Protein AF-R9INM2-F1 (afdb_monomer_lite)

Radius of gyration: 25.58 Å; chains: 1; bounding box: 56×41×81 Å

Structure (mmCIF, N/CA/C/O backbone):
data_AF-R9INM2-F1
#
_entry.id   AF-R9INM2-F1
#
loop_
_atom_site.group_PDB
_atom_site.id
_atom_site.type_symbol
_atom_site.label_atom_id
_atom_site.label_alt_id
_atom_site.label_comp_id
_atom_site.label_asym_id
_atom_site.label_entity_id
_atom_site.label_seq_id
_atom_site.pdbx_PDB_ins_code
_atom_site.Cartn_x
_atom_site.Cartn_y
_atom_site.Cartn_z
_atom_site.occupancy
_atom_site.B_iso_or_equiv
_atom_site.auth_seq_id
_atom_site.auth_comp_id
_atom_site.auth_asym_id
_atom_site.auth_atom_id
_atom_site.pdbx_PDB_model_num
ATOM 1 N N . MET A 1 1 ? -19.867 11.083 -0.699 1.00 39.41 1 MET A N 1
ATOM 2 C CA . MET A 1 1 ? -19.813 9.665 -0.287 1.00 39.41 1 MET A CA 1
ATOM 3 C C . MET A 1 1 ? -18.445 9.446 0.322 1.00 39.41 1 MET A C 1
ATOM 5 O O . MET A 1 1 ? -17.476 9.714 -0.379 1.00 39.41 1 MET A O 1
ATOM 9 N N . LYS A 1 2 ? -18.365 9.069 1.604 1.00 59.06 2 LYS A N 1
ATOM 10 C CA . LYS A 1 2 ? -17.098 8.621 2.199 1.00 59.06 2 LYS A CA 1
ATOM 11 C C . LYS A 1 2 ? -16.664 7.363 1.450 1.00 59.06 2 LYS A C 1
ATOM 13 O O . LYS A 1 2 ? -17.511 6.504 1.204 1.00 59.06 2 LYS A O 1
ATOM 18 N N . LYS A 1 3 ? -15.408 7.298 1.012 1.00 66.06 3 LYS A N 1
ATOM 19 C CA . LYS A 1 3 ? -14.885 6.072 0.402 1.00 66.06 3 LYS A CA 1
ATOM 20 C C . LYS A 1 3 ? -14.673 5.045 1.505 1.00 66.06 3 LYS A C 1
ATOM 22 O O . LYS A 1 3 ? -14.153 5.394 2.561 1.00 66.06 3 LYS A O 1
ATOM 27 N N . SER A 1 4 ? -15.068 3.801 1.268 1.00 82.00 4 SER A N 1
ATOM 28 C CA . SER A 1 4 ? -14.818 2.732 2.244 1.00 82.00 4 SER A CA 1
ATOM 29 C C . SER A 1 4 ? -13.327 2.392 2.300 1.00 82.00 4 SER A C 1
ATOM 31 O O . SER A 1 4 ? -12.604 2.571 1.314 1.00 82.00 4 SER A O 1
ATOM 33 N N . ASN A 1 5 ? -12.863 1.831 3.418 1.00 86.62 5 ASN A N 1
ATOM 34 C CA . ASN A 1 5 ? -11.493 1.325 3.531 1.00 86.62 5 ASN A CA 1
ATOM 35 C C . ASN A 1 5 ? -11.118 0.381 2.375 1.00 86.62 5 ASN A C 1
ATOM 37 O O . ASN A 1 5 ? -10.079 0.552 1.736 1.00 86.62 5 ASN A O 1
ATOM 41 N N . ILE A 1 6 ? -12.018 -0.537 2.019 1.00 89.94 6 ILE A N 1
ATOM 42 C CA . ILE A 1 6 ? -11.845 -1.471 0.898 1.00 89.94 6 ILE A CA 1
ATOM 43 C C . ILE A 1 6 ? -11.557 -0.744 -0.426 1.00 89.94 6 ILE A C 1
ATOM 45 O O . ILE A 1 6 ? -10.749 -1.211 -1.231 1.00 89.94 6 ILE A O 1
ATOM 49 N N . GLU A 1 7 ? -12.171 0.415 -0.676 1.00 91.81 7 GLU A N 1
ATOM 50 C CA . GLU A 1 7 ? -11.931 1.184 -1.902 1.00 91.81 7 GLU A CA 1
ATOM 51 C C . GLU A 1 7 ? -10.521 1.777 -1.967 1.00 91.81 7 GLU A C 1
ATOM 53 O O . GLU A 1 7 ? -9.932 1.798 -3.053 1.00 91.81 7 GLU A O 1
ATOM 58 N N . TYR A 1 8 ? -9.951 2.205 -0.837 1.00 93.81 8 TYR A N 1
ATOM 59 C CA . TYR A 1 8 ? -8.563 2.674 -0.775 1.00 93.81 8 TYR A CA 1
ATOM 60 C C . TYR A 1 8 ? -7.571 1.543 -1.053 1.00 93.81 8 TYR A C 1
ATOM 62 O O . TYR A 1 8 ? -6.677 1.704 -1.887 1.00 93.81 8 TYR A O 1
ATOM 70 N N . TYR A 1 9 ? -7.783 0.368 -0.455 1.00 94.56 9 TYR A N 1
ATOM 71 C CA . TYR A 1 9 ? -6.975 -0.821 -0.739 1.00 94.56 9 TYR A CA 1
ATOM 72 C C . TYR A 1 9 ? -7.079 -1.245 -2.208 1.00 94.56 9 TYR A C 1
ATOM 74 O O . TYR A 1 9 ? -6.061 -1.423 -2.878 1.00 94.56 9 TYR A O 1
ATOM 82 N N . ARG A 1 10 ? -8.295 -1.319 -2.767 1.00 94.56 10 ARG A N 1
ATOM 83 C CA . ARG A 1 10 ? -8.496 -1.618 -4.197 1.00 94.56 10 ARG A CA 1
ATOM 84 C C . ARG A 1 10 ? -7.819 -0.586 -5.097 1.00 94.56 10 ARG A C 1
ATOM 86 O O . ARG A 1 10 ? -7.267 -0.956 -6.133 1.00 94.56 10 ARG A O 1
ATOM 93 N N . LYS A 1 11 ? -7.851 0.701 -4.734 1.00 95.38 11 LYS A N 1
ATOM 94 C CA . LYS A 1 11 ? -7.162 1.761 -5.482 1.00 95.38 11 LYS A CA 1
ATOM 95 C C . LYS A 1 11 ? -5.646 1.552 -5.464 1.00 95.38 11 LYS A C 1
ATOM 97 O O . LYS A 1 11 ? -5.039 1.587 -6.533 1.00 95.38 11 LYS A O 1
ATOM 102 N N . ALA A 1 12 ? -5.057 1.289 -4.299 1.00 95.56 12 ALA A N 1
ATOM 103 C CA . ALA A 1 12 ? -3.626 1.021 -4.166 1.00 95.56 12 ALA A CA 1
ATOM 104 C C . ALA A 1 12 ? -3.194 -0.209 -4.984 1.00 95.56 12 ALA A C 1
ATOM 106 O O . ALA A 1 12 ? -2.250 -0.114 -5.766 1.00 95.56 12 ALA A O 1
ATOM 107 N N . VAL A 1 13 ? -3.938 -1.320 -4.903 1.00 95.06 13 VAL A N 1
ATOM 108 C CA . VAL A 1 13 ? -3.673 -2.531 -5.703 1.00 95.06 13 VAL A CA 1
ATOM 109 C C . VAL A 1 13 ? -3.727 -2.243 -7.207 1.00 95.06 13 VAL A C 1
ATOM 111 O O . VAL A 1 13 ? -2.844 -2.671 -7.945 1.00 95.06 13 VAL A O 1
ATOM 114 N N . ARG A 1 14 ? -4.732 -1.496 -7.688 1.00 94.94 14 ARG A N 1
ATOM 115 C CA . ARG A 1 14 ? -4.844 -1.151 -9.119 1.00 94.94 14 ARG A CA 1
ATOM 116 C C . ARG A 1 14 ? -3.676 -0.294 -9.604 1.00 94.94 14 ARG A C 1
ATOM 118 O O . ARG A 1 14 ? -3.181 -0.506 -10.708 1.00 94.94 14 ARG A O 1
ATOM 125 N N . LEU A 1 15 ? -3.246 0.678 -8.799 1.00 95.06 15 LEU A N 1
ATOM 126 C CA . LEU A 1 15 ? -2.088 1.512 -9.129 1.00 95.06 15 LEU A CA 1
ATOM 127 C C . LEU A 1 15 ? -0.803 0.682 -9.165 1.00 95.06 15 LEU A C 1
ATOM 129 O O . LEU A 1 15 ? -0.007 0.844 -10.085 1.00 95.06 15 LEU A O 1
ATOM 133 N N . ALA A 1 16 ? -0.643 -0.243 -8.221 1.00 94.19 16 ALA A N 1
ATOM 134 C CA . ALA A 1 16 ? 0.481 -1.167 -8.164 1.00 94.19 16 ALA A CA 1
ATOM 135 C C . ALA A 1 16 ? 0.537 -2.122 -9.364 1.00 94.19 16 ALA A C 1
ATOM 137 O O . ALA A 1 16 ? 1.598 -2.319 -9.951 1.00 94.19 16 ALA A O 1
ATOM 138 N N . GLU A 1 17 ? -0.606 -2.672 -9.780 1.00 92.69 17 GLU A N 1
ATOM 139 C CA . GLU A 1 17 ? -0.716 -3.505 -10.984 1.00 92.69 17 GLU A CA 1
ATOM 140 C C . GLU A 1 17 ? -0.287 -2.724 -12.237 1.00 92.69 17 GLU A C 1
ATOM 142 O O . GLU A 1 17 ? 0.541 -3.200 -13.017 1.00 92.69 17 GLU A O 1
ATOM 147 N N . GLY A 1 18 ? -0.784 -1.491 -12.392 1.00 92.50 18 GLY A N 1
ATOM 148 C CA . GLY A 1 18 ? -0.386 -0.608 -13.489 1.00 92.50 18 GLY A CA 1
ATOM 149 C C . GLY A 1 18 ? 1.106 -0.261 -13.464 1.00 92.50 18 GLY A C 1
ATOM 150 O O . GLY A 1 18 ? 1.771 -0.330 -14.499 1.00 92.50 18 GLY A O 1
ATOM 151 N N . ALA A 1 19 ? 1.646 0.061 -12.286 1.00 93.81 19 ALA A N 1
ATOM 152 C CA . ALA A 1 19 ? 3.059 0.381 -12.111 1.00 93.81 19 ALA A CA 1
ATOM 153 C C . ALA A 1 19 ? 3.959 -0.824 -12.406 1.00 93.81 19 ALA A C 1
ATOM 155 O O . ALA A 1 19 ? 4.941 -0.685 -13.123 1.00 93.81 19 ALA A O 1
ATOM 156 N N . SER A 1 20 ? 3.605 -2.019 -11.928 1.00 91.69 20 SER A N 1
ATOM 157 C CA . SER A 1 20 ? 4.363 -3.250 -12.181 1.00 91.69 20 SER A CA 1
ATOM 158 C C . SER A 1 20 ? 4.493 -3.547 -13.680 1.00 91.69 20 SER A C 1
ATOM 160 O O . SER A 1 20 ? 5.588 -3.852 -14.163 1.00 91.69 20 SER A O 1
ATOM 162 N N . GLY A 1 21 ? 3.403 -3.385 -14.440 1.00 91.00 21 GLY A N 1
ATOM 163 C CA . GLY A 1 21 ? 3.426 -3.525 -15.897 1.00 91.00 21 GLY A CA 1
ATOM 164 C C . GLY A 1 21 ? 4.302 -2.471 -16.582 1.00 91.00 21 GLY A C 1
ATOM 165 O O . GLY A 1 21 ? 5.112 -2.811 -17.445 1.00 91.00 21 GLY A O 1
ATOM 166 N N . ALA A 1 22 ? 4.186 -1.206 -16.169 1.00 93.12 22 ALA A N 1
ATOM 167 C CA . ALA A 1 22 ? 4.987 -0.109 -16.713 1.00 93.12 22 ALA A CA 1
ATOM 168 C C . ALA A 1 22 ? 6.489 -0.274 -16.422 1.00 93.12 22 ALA A C 1
ATOM 170 O O . ALA A 1 22 ? 7.302 -0.110 -17.326 1.00 93.12 22 ALA A O 1
ATOM 171 N N . ILE A 1 23 ? 6.853 -0.666 -15.197 1.00 93.44 23 ILE A N 1
ATOM 172 C CA . ILE A 1 23 ? 8.238 -0.930 -14.779 1.00 93.44 23 ILE A CA 1
ATOM 173 C C . ILE A 1 23 ? 8.822 -2.100 -15.572 1.00 93.44 23 ILE A C 1
ATOM 175 O O . ILE A 1 23 ? 9.938 -2.007 -16.079 1.00 93.44 23 ILE A O 1
ATOM 179 N N . SER A 1 24 ? 8.065 -3.192 -15.716 1.00 92.06 24 SER A N 1
ATOM 180 C CA . SER A 1 24 ? 8.509 -4.361 -16.485 1.00 92.06 24 SER A CA 1
ATOM 181 C C . SER A 1 24 ? 8.776 -3.994 -17.944 1.00 92.06 24 SER A C 1
ATOM 183 O O . SER A 1 24 ? 9.803 -4.378 -18.499 1.00 92.06 24 SER A O 1
ATOM 185 N N . LYS A 1 25 ? 7.890 -3.192 -18.548 1.00 94.56 25 LYS A N 1
ATOM 186 C CA . LYS A 1 25 ? 8.084 -2.677 -19.903 1.00 94.56 25 LYS A CA 1
ATOM 187 C C . LYS A 1 25 ? 9.300 -1.750 -19.994 1.00 94.56 25 LYS A C 1
ATOM 189 O O . LYS A 1 25 ? 10.119 -1.944 -20.878 1.00 94.56 25 LYS A O 1
ATOM 194 N N . ALA A 1 26 ? 9.451 -0.797 -19.074 1.00 95.12 26 ALA A N 1
ATOM 195 C CA . ALA A 1 26 ? 10.580 0.135 -19.071 1.00 95.12 26 ALA A CA 1
ATOM 196 C C . ALA A 1 26 ? 11.933 -0.593 -18.977 1.00 95.12 26 ALA A C 1
ATOM 198 O O . ALA A 1 26 ? 12.891 -0.207 -19.639 1.00 95.12 26 ALA A O 1
ATOM 199 N N . ARG A 1 27 ? 12.005 -1.678 -18.193 1.00 94.81 27 ARG A N 1
ATOM 200 C CA . ARG A 1 27 ? 13.195 -2.540 -18.119 1.00 94.81 27 ARG A CA 1
ATOM 201 C C . ARG A 1 27 ? 13.468 -3.271 -19.432 1.00 94.81 27 ARG A C 1
ATOM 203 O O . ARG A 1 27 ? 14.604 -3.257 -19.889 1.00 94.81 27 ARG A O 1
ATOM 210 N N . ALA A 1 28 ? 12.442 -3.851 -20.053 1.00 95.88 28 ALA A N 1
ATOM 211 C CA . ALA A 1 28 ? 12.586 -4.538 -21.335 1.00 95.88 28 ALA A CA 1
ATOM 212 C C . ALA A 1 28 ? 12.984 -3.578 -22.473 1.00 95.88 28 ALA A C 1
ATOM 214 O O . ALA A 1 28 ? 13.867 -3.893 -23.266 1.00 95.88 28 ALA A O 1
ATOM 215 N N . ASP A 1 29 ? 12.375 -2.389 -22.524 1.00 96.69 29 ASP A N 1
ATOM 216 C CA . ASP A 1 29 ? 12.698 -1.347 -23.504 1.00 96.69 29 ASP A CA 1
ATOM 217 C C . ASP A 1 29 ? 14.149 -0.855 -23.320 1.00 96.69 29 ASP A C 1
ATOM 219 O O . ASP A 1 29 ? 14.866 -0.661 -24.303 1.00 96.69 29 ASP A O 1
ATOM 223 N N . TYR A 1 30 ? 14.611 -0.723 -22.069 1.00 97.50 30 TYR A N 1
ATOM 224 C CA . TYR A 1 30 ? 16.005 -0.413 -21.742 1.00 97.50 30 TYR A CA 1
ATOM 225 C C . TYR A 1 30 ? 16.973 -1.504 -22.212 1.00 97.50 30 TYR A C 1
ATOM 227 O O . TYR A 1 30 ? 17.946 -1.199 -22.899 1.00 97.50 30 TYR A O 1
ATOM 235 N N . GLU A 1 31 ? 16.711 -2.770 -21.875 1.00 97.31 31 GLU A N 1
ATOM 236 C CA . GLU A 1 31 ? 17.552 -3.906 -22.280 1.00 97.31 31 GLU A CA 1
ATOM 237 C C . GLU A 1 31 ? 17.661 -3.995 -23.805 1.00 97.31 31 GLU A C 1
ATOM 239 O O . GLU A 1 31 ? 18.766 -4.031 -24.349 1.00 97.31 31 GLU A O 1
ATOM 244 N N . HIS A 1 32 ? 16.526 -3.916 -24.502 1.00 97.56 32 HIS A N 1
ATOM 245 C CA . HIS A 1 32 ? 16.494 -3.910 -25.959 1.00 97.56 32 HIS A CA 1
ATOM 246 C C . HIS A 1 32 ? 17.248 -2.708 -26.550 1.00 97.56 32 HIS A C 1
ATOM 248 O O . HIS A 1 32 ? 18.036 -2.858 -27.486 1.00 97.56 32 HIS A O 1
ATOM 254 N N . GLY A 1 33 ? 17.055 -1.510 -25.991 1.00 96.75 33 GLY A N 1
ATOM 255 C CA . GLY A 1 33 ? 17.768 -0.306 -26.413 1.00 96.75 33 GLY A CA 1
ATOM 256 C C . GLY A 1 33 ? 19.286 -0.431 -26.257 1.00 96.75 33 GLY A C 1
ATOM 257 O O . GLY A 1 33 ? 20.030 -0.022 -27.151 1.00 96.75 33 GLY A O 1
ATOM 258 N N . CYS A 1 34 ? 19.747 -1.037 -25.161 1.00 97.12 34 CYS A N 1
ATOM 259 C CA . CYS A 1 34 ? 21.159 -1.315 -24.912 1.00 97.12 34 CYS A CA 1
ATOM 260 C C . CYS A 1 34 ? 21.737 -2.302 -25.936 1.00 97.12 34 CYS A C 1
ATOM 262 O O . CYS A 1 34 ? 22.830 -2.070 -26.452 1.00 97.12 34 CYS A O 1
ATOM 264 N N . GLU A 1 35 ? 21.006 -3.367 -26.276 1.00 97.56 35 GLU A N 1
ATOM 265 C CA . GLU A 1 35 ? 21.414 -4.324 -27.314 1.00 97.56 35 GLU A CA 1
ATOM 266 C C . GLU A 1 35 ? 21.543 -3.659 -28.689 1.00 97.56 35 GLU A C 1
ATOM 268 O O . GLU A 1 35 ? 22.543 -3.853 -29.383 1.00 97.56 35 GLU A O 1
ATOM 273 N N . VAL A 1 36 ? 20.574 -2.819 -29.066 1.00 96.88 36 VAL A N 1
ATOM 274 C CA . VAL A 1 36 ? 20.606 -2.067 -30.330 1.00 96.88 36 VAL A CA 1
ATOM 275 C C . VAL A 1 36 ? 21.781 -1.085 -30.360 1.00 96.88 36 VAL A C 1
ATOM 277 O O . VAL A 1 36 ? 22.503 -1.020 -31.357 1.00 96.88 36 VAL A O 1
ATOM 280 N N . ALA A 1 37 ? 22.011 -0.346 -29.271 1.00 96.06 37 ALA A N 1
ATOM 281 C CA . ALA A 1 37 ? 23.132 0.588 -29.165 1.00 96.06 37 ALA A CA 1
ATOM 282 C C . ALA A 1 37 ? 24.483 -0.137 -29.254 1.00 96.06 37 ALA A C 1
ATOM 284 O O . ALA A 1 37 ? 25.393 0.335 -29.938 1.00 96.06 37 ALA A O 1
ATOM 285 N N . LYS A 1 38 ? 24.594 -1.308 -28.616 1.00 96.88 38 LYS A N 1
ATOM 286 C CA . LYS A 1 38 ? 25.782 -2.161 -28.686 1.00 96.88 38 LYS A CA 1
ATOM 287 C C . LYS A 1 38 ? 26.026 -2.656 -30.111 1.00 96.88 38 LYS A C 1
ATOM 289 O O . LYS A 1 38 ? 27.146 -2.543 -30.594 1.00 96.88 38 LYS A O 1
ATOM 294 N N . GLY A 1 39 ? 24.988 -3.120 -30.809 1.00 96.12 39 GLY A N 1
ATOM 295 C CA . GLY A 1 39 ? 25.099 -3.538 -32.210 1.00 96.12 39 GLY A CA 1
ATOM 296 C C . GLY A 1 39 ? 25.525 -2.400 -33.146 1.00 96.12 39 GLY A C 1
ATOM 297 O O . GLY A 1 39 ? 26.342 -2.608 -34.038 1.00 96.12 39 GLY A O 1
ATOM 298 N N . ALA A 1 40 ? 25.031 -1.177 -32.923 1.00 95.44 40 ALA A N 1
ATOM 299 C CA . ALA A 1 40 ? 25.455 -0.002 -33.688 1.00 95.44 40 ALA A CA 1
ATOM 300 C C . ALA A 1 40 ? 26.921 0.382 -33.421 1.00 95.44 40 ALA A C 1
ATOM 302 O O . ALA A 1 40 ? 27.626 0.779 -34.349 1.00 95.44 40 ALA A O 1
ATOM 303 N N . TYR A 1 41 ? 27.380 0.247 -32.174 1.00 95.19 41 TYR A N 1
ATOM 304 C CA . TYR A 1 41 ? 28.782 0.445 -31.803 1.00 95.19 41 TYR A CA 1
ATOM 305 C C . TYR A 1 41 ? 29.694 -0.604 -32.452 1.00 95.19 41 TYR A C 1
ATOM 307 O O . TYR A 1 41 ? 30.684 -0.250 -33.081 1.00 95.19 41 TYR A O 1
ATOM 315 N N . GLU A 1 42 ? 29.326 -1.886 -32.376 1.00 95.56 42 GLU A N 1
ATOM 316 C CA . GLU A 1 42 ? 30.085 -2.992 -32.983 1.00 95.56 42 GLU A CA 1
ATOM 317 C C . GLU A 1 42 ? 30.120 -2.932 -34.521 1.00 95.56 42 GLU A C 1
ATOM 319 O O . GLU A 1 42 ? 31.040 -3.465 -35.135 1.00 95.56 42 GLU A O 1
ATOM 324 N N . ALA A 1 43 ? 29.142 -2.273 -35.147 1.00 96.12 43 ALA A N 1
ATOM 325 C CA . ALA A 1 43 ? 29.094 -2.030 -36.588 1.00 96.12 43 ALA A CA 1
ATOM 326 C C . ALA A 1 43 ? 29.806 -0.731 -37.026 1.00 96.12 43 ALA A C 1
ATOM 328 O O . ALA A 1 43 ? 29.630 -0.311 -38.171 1.00 96.12 43 ALA A O 1
ATOM 329 N N . ASP A 1 44 ? 30.548 -0.067 -36.130 1.00 92.88 44 ASP A N 1
ATOM 330 C CA . ASP A 1 44 ? 31.210 1.231 -36.348 1.00 92.88 44 ASP A CA 1
ATOM 331 C C . ASP A 1 44 ? 30.256 2.372 -36.782 1.00 92.88 44 ASP A C 1
ATOM 333 O O . ASP A 1 44 ? 30.684 3.413 -37.285 1.00 92.88 44 ASP A O 1
ATOM 337 N N . LEU A 1 45 ? 28.943 2.212 -36.569 1.00 92.56 45 LEU A N 1
ATOM 338 C CA . LEU A 1 45 ? 27.926 3.234 -36.861 1.00 92.56 45 LEU A CA 1
ATOM 339 C C . LEU A 1 45 ? 27.799 4.261 -35.730 1.00 92.56 45 LEU A C 1
ATOM 341 O O . LEU A 1 45 ? 27.262 5.352 -35.929 1.00 92.56 45 LEU A O 1
ATOM 345 N N . LEU A 1 46 ? 28.281 3.906 -34.540 1.00 90.06 46 LEU A N 1
ATOM 346 C CA . LEU A 1 46 ? 28.235 4.721 -33.338 1.00 90.06 46 LEU A CA 1
ATOM 347 C C . LEU A 1 46 ? 29.627 4.726 -32.701 1.00 90.06 46 LEU A C 1
ATOM 349 O O . LEU A 1 46 ? 30.136 3.680 -32.325 1.00 90.06 46 LEU A O 1
ATOM 353 N N . GLY A 1 47 ? 30.261 5.893 -32.573 1.00 94.56 47 GLY A N 1
ATOM 354 C CA . GLY A 1 47 ? 31.547 5.995 -31.869 1.00 94.56 47 GLY A CA 1
ATOM 355 C C . GLY A 1 47 ? 31.399 5.766 -30.359 1.00 94.56 47 GLY A C 1
ATOM 356 O O . GLY A 1 47 ? 30.311 5.939 -29.813 1.00 94.56 47 GLY A O 1
ATOM 357 N N . GLU A 1 48 ? 32.498 5.458 -29.662 1.00 95.06 48 GLU A N 1
ATOM 358 C CA . GLU A 1 48 ? 32.508 5.143 -28.217 1.00 95.06 48 GLU A CA 1
ATOM 359 C C . GLU A 1 48 ? 31.764 6.183 -27.367 1.00 95.06 48 GLU A C 1
ATOM 361 O O . GLU A 1 48 ? 30.920 5.834 -26.543 1.00 95.06 48 GLU A O 1
ATOM 366 N N 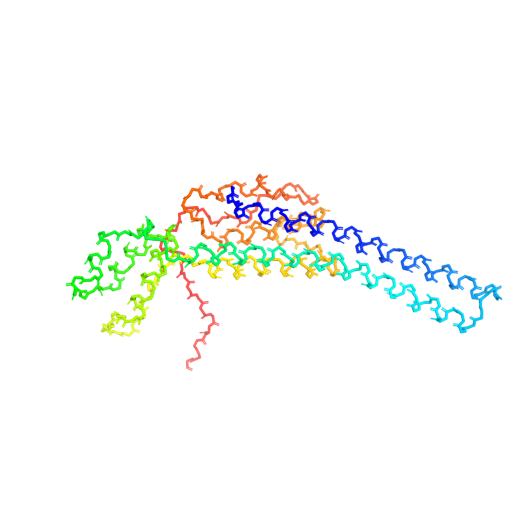. LYS A 1 49 ? 32.013 7.476 -27.612 1.00 95.75 49 LYS A N 1
ATOM 367 C CA . LYS A 1 49 ? 31.305 8.555 -26.913 1.00 95.75 49 LYS A CA 1
ATOM 368 C C . LYS A 1 49 ? 29.794 8.513 -27.171 1.00 95.75 49 LYS A C 1
ATOM 370 O O . LYS A 1 49 ? 29.021 8.616 -26.229 1.00 95.75 49 LYS A O 1
ATOM 375 N N . GLY A 1 50 ? 29.382 8.326 -28.426 1.00 94.50 50 GLY A N 1
ATOM 376 C CA . GLY A 1 50 ? 27.966 8.242 -28.793 1.00 94.50 50 GLY A CA 1
ATOM 377 C C . GLY A 1 50 ? 27.273 7.026 -28.179 1.00 94.50 50 GLY A C 1
ATOM 378 O O . GLY A 1 50 ? 26.123 7.121 -27.764 1.00 94.50 50 GLY A O 1
ATOM 379 N N . TYR A 1 51 ? 27.985 5.905 -28.054 1.00 96.19 51 TYR A N 1
ATOM 380 C CA . TYR A 1 51 ? 27.492 4.712 -27.370 1.00 96.19 51 TYR A CA 1
ATOM 381 C C . TYR A 1 51 ? 27.261 4.970 -25.878 1.00 96.19 51 TYR A C 1
ATOM 383 O O . TYR A 1 51 ? 26.173 4.707 -25.371 1.00 96.19 51 TYR A O 1
ATOM 391 N N . GLN A 1 52 ? 28.242 5.559 -25.190 1.00 97.19 52 GLN A N 1
ATOM 392 C CA . GLN A 1 52 ? 28.120 5.898 -23.769 1.00 97.19 52 GLN A CA 1
ATOM 393 C C . GLN A 1 52 ? 27.020 6.932 -23.500 1.00 97.19 52 GLN A C 1
ATOM 395 O O . GLN A 1 52 ? 26.270 6.792 -22.534 1.00 97.19 52 GLN A O 1
ATOM 400 N N . ASP A 1 53 ? 26.901 7.952 -24.352 1.00 97.38 53 ASP A N 1
ATOM 401 C CA . ASP A 1 53 ? 25.841 8.956 -24.242 1.00 97.38 53 ASP A CA 1
ATOM 402 C C . ASP A 1 53 ? 24.461 8.298 -24.434 1.00 97.38 53 ASP A C 1
ATOM 404 O O . ASP A 1 53 ? 23.559 8.523 -23.626 1.00 97.38 53 ASP A O 1
ATOM 408 N N . ARG A 1 54 ? 24.321 7.380 -25.404 1.00 96.88 54 ARG A N 1
ATOM 409 C CA . ARG A 1 54 ? 23.061 6.657 -25.627 1.00 96.88 54 ARG A CA 1
ATOM 410 C C . ARG A 1 54 ? 22.669 5.752 -24.457 1.00 96.88 54 ARG A C 1
ATOM 412 O O . ARG A 1 54 ? 21.490 5.691 -24.117 1.00 96.88 54 ARG A O 1
ATOM 419 N N . LEU A 1 55 ? 23.623 5.063 -23.827 1.00 97.75 55 LEU A N 1
ATOM 420 C CA . LEU A 1 55 ? 23.339 4.241 -22.643 1.00 97.75 55 LEU A CA 1
ATOM 421 C C . LEU A 1 55 ? 22.809 5.082 -21.475 1.00 97.75 55 LEU A C 1
ATOM 423 O O . LEU A 1 55 ? 21.865 4.667 -20.805 1.00 97.75 55 LEU A O 1
ATOM 427 N N . LYS A 1 56 ? 23.380 6.273 -21.255 1.00 97.75 56 LYS A N 1
ATOM 428 C CA . LYS A 1 56 ? 22.916 7.200 -20.212 1.00 97.75 56 LYS A CA 1
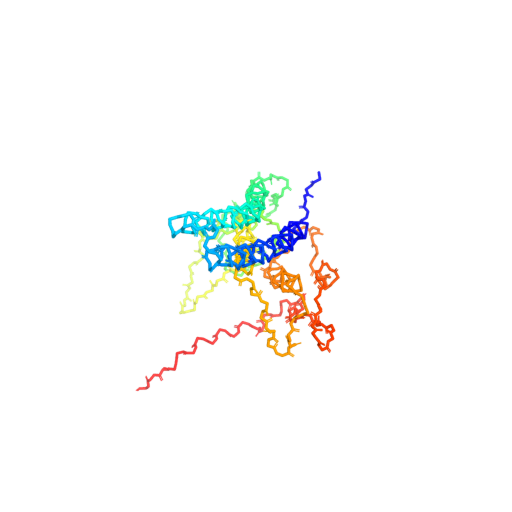ATOM 429 C C . LYS A 1 56 ? 21.517 7.735 -20.490 1.00 97.75 56 LYS A C 1
ATOM 431 O O . LYS A 1 56 ? 20.725 7.848 -19.562 1.00 97.75 56 LYS A O 1
ATOM 436 N N . GLU A 1 57 ? 21.211 8.060 -21.746 1.00 97.56 57 GLU A N 1
ATOM 437 C CA . GLU A 1 57 ? 19.859 8.472 -22.146 1.00 97.56 57 GLU A CA 1
ATOM 438 C C . GLU A 1 57 ? 18.836 7.371 -21.857 1.00 97.5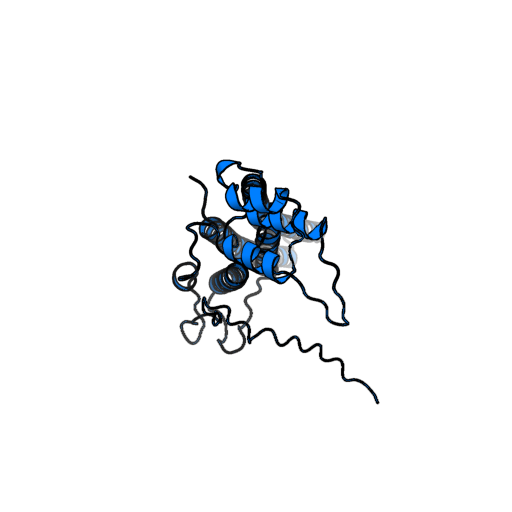6 57 GLU A C 1
ATOM 440 O O . GLU A 1 57 ? 17.828 7.631 -21.208 1.00 97.56 57 GLU A O 1
ATOM 445 N N . LEU A 1 58 ? 19.123 6.134 -22.276 1.00 97.69 58 LEU A N 1
ATOM 446 C CA . LEU A 1 58 ? 18.249 4.982 -22.041 1.00 97.69 58 LEU A CA 1
ATOM 447 C C . LEU A 1 58 ? 18.038 4.713 -20.545 1.00 97.69 58 LEU A C 1
ATOM 449 O O . LEU A 1 58 ? 16.925 4.408 -20.118 1.00 97.69 58 LEU A O 1
ATOM 453 N N . GLU A 1 59 ? 19.096 4.826 -19.741 1.00 97.38 59 GLU A N 1
ATOM 454 C CA . GLU A 1 59 ? 19.011 4.691 -18.287 1.00 97.38 59 GLU A CA 1
ATOM 455 C C . GLU A 1 59 ? 18.133 5.785 -17.664 1.00 97.38 59 GLU A C 1
ATOM 457 O O . GLU A 1 59 ? 17.227 5.474 -16.892 1.00 97.38 59 GLU A O 1
ATOM 462 N N . ALA A 1 60 ? 18.329 7.046 -18.054 1.00 97.62 60 ALA A N 1
ATOM 463 C CA . ALA A 1 60 ? 17.520 8.158 -17.562 1.00 97.62 60 ALA A CA 1
ATOM 464 C C . ALA A 1 60 ? 16.039 8.030 -17.969 1.00 97.62 60 ALA A C 1
ATOM 466 O O . ALA A 1 60 ? 15.152 8.294 -17.156 1.00 97.62 60 ALA A O 1
ATOM 467 N N . GLU A 1 61 ? 15.759 7.598 -19.203 1.00 96.75 61 GLU A N 1
ATOM 468 C CA . GLU A 1 61 ? 14.401 7.321 -19.685 1.00 96.75 61 GLU A CA 1
ATOM 469 C C . GLU A 1 61 ? 13.728 6.214 -18.856 1.00 96.75 61 GLU A C 1
ATOM 471 O O . GLU A 1 61 ? 12.592 6.383 -18.401 1.00 96.75 61 GLU A O 1
ATOM 476 N N . ARG A 1 62 ? 14.438 5.103 -18.608 1.00 96.56 62 ARG A N 1
ATOM 477 C CA . ARG A 1 62 ? 13.963 3.997 -17.762 1.00 96.56 62 ARG A CA 1
ATOM 478 C C . ARG A 1 62 ? 13.637 4.483 -16.353 1.00 96.56 62 ARG A C 1
ATOM 480 O O . ARG A 1 62 ? 12.540 4.223 -15.858 1.00 96.56 62 ARG A O 1
ATOM 487 N N . ASP A 1 63 ? 14.575 5.171 -15.712 1.00 95.75 63 ASP A N 1
ATOM 488 C CA . ASP A 1 63 ? 14.448 5.566 -14.310 1.00 95.75 63 ASP A CA 1
ATOM 489 C C . ASP A 1 63 ? 13.320 6.584 -14.114 1.00 95.75 63 ASP A C 1
ATOM 491 O O . ASP A 1 63 ? 12.507 6.424 -13.202 1.00 95.75 63 ASP A O 1
ATOM 495 N N . ALA A 1 64 ? 13.168 7.545 -15.032 1.00 95.56 64 ALA A N 1
ATOM 496 C CA . ALA A 1 64 ? 12.061 8.500 -15.006 1.00 95.56 64 ALA A CA 1
ATOM 497 C C . ALA A 1 64 ? 10.686 7.816 -15.138 1.00 95.56 64 ALA A C 1
ATOM 499 O O . ALA A 1 64 ? 9.724 8.199 -14.464 1.00 95.56 64 ALA A O 1
ATOM 500 N N . LEU A 1 65 ? 10.571 6.785 -15.986 1.00 94.06 65 LEU A N 1
ATOM 501 C CA . LEU A 1 65 ? 9.334 6.009 -16.129 1.00 94.06 65 LEU A CA 1
ATOM 502 C C . LEU A 1 65 ? 9.014 5.195 -14.869 1.00 94.06 65 LEU A C 1
ATOM 504 O O . LEU A 1 65 ? 7.846 5.126 -14.462 1.00 94.06 65 LEU A O 1
ATOM 508 N N . ILE A 1 66 ? 10.031 4.594 -14.246 1.00 93.44 66 ILE A N 1
ATOM 509 C CA . ILE A 1 66 ? 9.886 3.844 -12.993 1.00 93.44 66 ILE A CA 1
ATOM 510 C C . ILE A 1 66 ? 9.441 4.786 -11.867 1.00 93.44 66 ILE A C 1
ATOM 512 O O . ILE A 1 66 ? 8.430 4.515 -11.216 1.00 93.44 66 ILE A O 1
ATOM 516 N N . GLU A 1 67 ? 10.119 5.920 -11.684 1.00 93.56 67 GLU A N 1
ATOM 517 C CA . GLU A 1 67 ? 9.796 6.913 -10.653 1.00 93.56 67 GLU A CA 1
ATOM 518 C C . GLU A 1 67 ? 8.372 7.471 -10.825 1.00 93.56 67 GLU A C 1
ATOM 520 O O . GLU A 1 67 ? 7.583 7.511 -9.873 1.00 93.56 67 GLU A O 1
ATOM 525 N N . ASN A 1 68 ? 7.984 7.829 -12.056 1.00 92.00 68 ASN A N 1
ATOM 526 C CA . ASN A 1 68 ? 6.631 8.314 -12.338 1.00 92.00 68 ASN A CA 1
ATOM 527 C C . ASN A 1 68 ? 5.560 7.267 -12.001 1.00 92.00 68 ASN A C 1
ATOM 529 O O . ASN A 1 68 ? 4.513 7.601 -11.442 1.00 92.00 68 ASN A O 1
ATOM 533 N N . SER A 1 69 ? 5.828 5.997 -12.308 1.00 91.06 69 SER A N 1
ATOM 534 C CA . SER A 1 69 ? 4.901 4.896 -12.038 1.00 91.06 69 SER A CA 1
ATOM 535 C C . SER A 1 69 ? 4.744 4.640 -10.537 1.00 91.06 69 SER A C 1
ATOM 537 O O . SER A 1 69 ? 3.625 4.461 -10.054 1.00 91.06 69 SER A O 1
ATOM 539 N N . LEU A 1 70 ? 5.852 4.665 -9.794 1.00 91.50 70 LEU A N 1
ATOM 540 C CA . LEU A 1 70 ? 5.891 4.395 -8.359 1.00 91.50 70 LEU A CA 1
ATOM 541 C C . LEU A 1 70 ? 5.307 5.541 -7.515 1.00 91.50 70 LEU A C 1
ATOM 543 O O . LEU A 1 70 ? 4.549 5.284 -6.579 1.00 91.50 70 LEU A O 1
ATOM 547 N N . SER A 1 71 ? 5.584 6.802 -7.867 1.00 91.50 71 SER A N 1
ATOM 548 C CA . SER A 1 71 ? 5.093 7.980 -7.125 1.00 91.50 71 SER A CA 1
ATOM 549 C C . SER A 1 71 ? 3.568 8.004 -6.964 1.00 91.50 71 SER A C 1
ATOM 551 O O . SER A 1 71 ? 3.050 8.368 -5.907 1.00 91.50 71 SER A O 1
ATOM 553 N N . ARG A 1 72 ? 2.827 7.534 -7.975 1.00 88.94 72 ARG A N 1
ATOM 554 C CA . ARG A 1 72 ? 1.358 7.477 -7.949 1.00 88.94 72 ARG A CA 1
ATOM 555 C C . ARG A 1 72 ? 0.813 6.564 -6.854 1.00 88.94 72 ARG A C 1
ATOM 557 O O . ARG A 1 72 ? -0.257 6.853 -6.325 1.00 88.94 72 ARG A O 1
ATOM 564 N N . ILE A 1 73 ? 1.528 5.499 -6.491 1.00 91.19 73 ILE A N 1
ATOM 565 C CA . ILE A 1 73 ? 1.115 4.564 -5.433 1.00 91.19 73 ILE A CA 1
ATOM 566 C C . ILE A 1 73 ? 1.058 5.286 -4.079 1.00 91.19 73 ILE A C 1
ATOM 568 O O . ILE A 1 73 ? 0.097 5.116 -3.329 1.00 91.19 73 ILE A O 1
ATOM 572 N N . LEU A 1 74 ? 2.045 6.141 -3.796 1.00 91.38 74 LEU A N 1
ATOM 573 C CA . LEU A 1 74 ? 2.167 6.836 -2.513 1.00 91.38 74 LEU A CA 1
ATOM 574 C C . LEU A 1 74 ? 1.097 7.915 -2.311 1.00 91.38 74 LEU A C 1
ATOM 576 O O . LEU A 1 74 ? 0.668 8.120 -1.183 1.00 91.38 74 LEU A O 1
ATOM 580 N N . THR A 1 75 ? 0.584 8.521 -3.387 1.00 91.38 75 THR A N 1
ATOM 581 C CA . THR A 1 75 ? -0.484 9.541 -3.293 1.00 91.38 75 THR A CA 1
ATOM 582 C C . THR A 1 75 ? -1.762 9.033 -2.618 1.00 91.38 75 THR A C 1
ATOM 584 O O . THR A 1 75 ? -2.538 9.815 -2.075 1.00 91.38 75 THR A O 1
ATOM 587 N N . VAL A 1 76 ? -1.994 7.714 -2.621 1.00 92.50 76 VAL A N 1
ATOM 588 C CA . VAL A 1 76 ? -3.156 7.119 -1.946 1.00 92.50 76 VAL A CA 1
ATOM 589 C C . VAL A 1 76 ? -3.028 7.207 -0.426 1.00 92.50 76 VAL A C 1
ATOM 591 O O . VAL A 1 76 ? -4.049 7.291 0.249 1.00 92.50 76 VAL A O 1
ATOM 594 N N . VAL A 1 77 ? -1.801 7.211 0.108 1.00 92.00 77 VAL A N 1
ATOM 595 C CA . VAL A 1 77 ? -1.552 7.386 1.546 1.00 92.00 77 VAL A CA 1
ATOM 596 C C . VAL A 1 77 ? -2.018 8.766 1.981 1.00 92.00 77 VAL A C 1
ATOM 598 O O . VAL A 1 77 ? -2.804 8.855 2.912 1.00 92.00 77 VAL A O 1
ATOM 601 N N . ASP A 1 78 ? -1.652 9.817 1.244 1.00 91.44 78 ASP A N 1
ATOM 602 C CA . ASP A 1 78 ? -2.055 11.189 1.575 1.00 91.44 78 ASP A CA 1
ATOM 603 C C . ASP A 1 78 ? -3.586 11.354 1.577 1.00 91.44 78 ASP A C 1
ATOM 605 O O . ASP A 1 78 ? -4.160 11.981 2.469 1.00 91.44 78 ASP A O 1
ATOM 609 N N . GLU A 1 79 ? -4.276 10.753 0.597 1.00 92.81 79 GLU A N 1
ATOM 610 C CA . GLU A 1 79 ? -5.745 10.761 0.541 1.00 92.81 79 GLU A CA 1
ATOM 611 C C . GLU A 1 79 ? -6.391 10.001 1.708 1.00 92.81 79 GLU A C 1
ATOM 613 O O . GLU A 1 79 ? -7.482 10.364 2.151 1.00 92.81 79 GLU A O 1
ATOM 618 N N . TYR A 1 80 ? -5.761 8.918 2.163 1.00 92.06 80 TYR A N 1
ATOM 619 C CA . TYR A 1 80 ? -6.256 8.103 3.268 1.00 92.06 80 TYR A CA 1
ATOM 620 C C . TYR A 1 80 ? -6.003 8.773 4.620 1.00 92.06 80 TYR A C 1
ATOM 622 O O . TYR A 1 80 ? -6.896 8.827 5.462 1.00 92.06 80 TYR A O 1
ATOM 630 N N . ASP A 1 81 ? -4.818 9.349 4.802 1.00 90.94 81 ASP A N 1
ATOM 631 C CA . ASP A 1 81 ? -4.428 10.080 6.005 1.00 90.94 81 ASP A CA 1
ATOM 632 C C . ASP A 1 81 ? -5.332 11.294 6.227 1.00 90.94 81 ASP A C 1
ATOM 634 O O . ASP A 1 81 ? -5.746 11.554 7.357 1.00 90.94 81 ASP A O 1
ATOM 638 N N . ALA A 1 82 ? -5.711 11.996 5.153 1.00 90.75 82 ALA A N 1
ATOM 639 C CA . ALA A 1 82 ? -6.694 13.071 5.222 1.00 90.75 82 ALA A CA 1
ATOM 640 C C . ALA A 1 82 ? -8.060 12.570 5.729 1.00 90.75 82 ALA A C 1
ATOM 642 O O . ALA A 1 82 ? -8.644 13.185 6.621 1.00 90.75 82 ALA A O 1
ATOM 643 N N . GLU A 1 83 ? -8.552 11.436 5.221 1.00 89.50 83 GLU A N 1
ATOM 644 C CA . GLU A 1 83 ? -9.821 10.845 5.671 1.00 89.50 83 GLU A CA 1
ATOM 645 C C . GLU A 1 83 ? -9.741 10.387 7.138 1.00 89.50 83 GLU A C 1
ATOM 647 O O . GLU A 1 83 ? -10.656 10.647 7.922 1.00 89.50 83 GLU A O 1
ATOM 652 N N . MET A 1 84 ? -8.631 9.764 7.550 1.00 89.06 84 MET A N 1
ATOM 653 C CA . MET A 1 84 ? -8.414 9.357 8.944 1.00 89.06 84 MET A CA 1
ATOM 654 C C . MET A 1 84 ? -8.297 10.560 9.885 1.00 89.06 84 MET A C 1
ATOM 656 O O . MET A 1 84 ? -8.792 10.509 11.013 1.00 89.06 84 MET A O 1
ATOM 660 N N . ALA A 1 85 ? -7.690 11.658 9.432 1.00 87.25 85 ALA A N 1
ATOM 661 C CA . ALA A 1 85 ? -7.624 12.899 10.192 1.00 87.25 85 ALA A CA 1
ATOM 662 C C . ALA A 1 85 ? -9.018 13.509 10.394 1.00 87.25 85 ALA A C 1
ATOM 664 O O . ALA A 1 85 ? -9.328 13.939 11.505 1.00 87.25 85 ALA A O 1
ATOM 665 N N . GLU A 1 86 ? -9.872 13.510 9.364 1.00 86.62 86 GLU A N 1
ATOM 666 C CA . GLU A 1 86 ? -11.271 13.941 9.487 1.00 86.62 86 GLU A CA 1
ATOM 667 C C . GLU A 1 86 ? -12.063 13.034 10.433 1.00 86.62 86 GLU A C 1
ATOM 669 O O . GLU A 1 86 ? -12.771 13.530 11.308 1.00 86.62 86 GLU A O 1
ATOM 674 N N . LEU A 1 87 ? -11.902 11.713 10.321 1.00 82.00 87 LEU A N 1
ATOM 675 C CA . LEU A 1 87 ? -12.574 10.742 11.188 1.00 82.00 87 LEU A CA 1
ATOM 676 C C . LEU A 1 87 ? -12.109 10.834 12.652 1.00 82.00 87 LEU A C 1
ATOM 678 O O . LEU A 1 87 ? -12.878 10.559 13.570 1.00 82.00 87 LEU A O 1
ATOM 682 N N . GLY A 1 88 ? -10.864 11.255 12.883 1.00 76.12 88 GLY A N 1
ATOM 683 C CA . GLY A 1 88 ? -10.303 11.494 14.212 1.00 76.12 88 GLY A CA 1
ATOM 684 C C . GLY A 1 88 ? -10.697 12.825 14.859 1.00 76.12 88 GLY A C 1
ATOM 685 O O . GLY A 1 88 ? -10.319 13.063 16.017 1.00 76.12 88 GLY A O 1
ATOM 686 N N . LYS A 1 89 ? -11.425 13.705 14.157 1.00 83.44 89 LYS A N 1
ATOM 687 C CA . LYS A 1 89 ? -11.964 14.936 14.752 1.00 83.44 89 LYS A CA 1
ATOM 688 C C . LYS A 1 89 ? -13.083 14.604 15.735 1.00 83.44 89 LYS A C 1
ATOM 690 O O . LYS A 1 89 ? -13.830 13.648 15.567 1.00 83.44 89 LYS A O 1
ATOM 695 N N . LEU A 1 90 ? -13.196 15.422 16.780 1.00 76.38 90 LEU A N 1
ATOM 696 C CA . LEU A 1 90 ? -14.271 15.300 17.759 1.00 76.38 90 LEU A CA 1
ATOM 697 C C . LEU A 1 90 ? -15.603 15.657 17.096 1.00 76.38 90 LEU A C 1
ATOM 699 O O . LEU A 1 90 ? -15.914 16.832 16.907 1.00 76.38 90 LEU A O 1
ATOM 703 N N . ASP A 1 91 ? -16.387 14.638 16.769 1.00 78.44 91 ASP A N 1
ATOM 704 C CA . ASP A 1 91 ? -17.781 14.788 16.380 1.00 78.44 91 ASP A CA 1
ATOM 705 C C . ASP A 1 91 ? -18.666 14.545 17.606 1.00 78.44 91 ASP A C 1
ATOM 707 O O . ASP A 1 91 ? -18.740 13.432 18.127 1.00 78.44 91 ASP A O 1
ATOM 711 N N . GLY A 1 92 ? -19.347 15.595 18.073 1.00 77.06 92 GLY A N 1
ATOM 712 C CA . GLY A 1 92 ? -20.234 15.521 19.235 1.00 77.06 92 GLY A CA 1
ATOM 713 C C . GLY A 1 92 ? -21.388 14.528 19.070 1.00 77.06 92 GLY A C 1
ATOM 714 O O . GLY A 1 92 ? -21.900 14.040 20.073 1.00 77.06 92 GLY A O 1
ATOM 715 N N . SER A 1 93 ? -21.773 14.186 17.835 1.00 82.62 93 SER A N 1
ATOM 716 C CA . SER A 1 93 ? -22.797 13.169 17.566 1.00 82.62 93 SER A CA 1
ATOM 717 C C . SER A 1 93 ? -22.307 11.740 17.815 1.00 82.62 93 SER A C 1
ATOM 719 O O . SER A 1 93 ? -23.112 10.859 18.105 1.00 82.62 93 SER A O 1
ATOM 721 N N . MET A 1 94 ? -20.990 11.519 17.769 1.00 81.94 94 MET A N 1
ATOM 722 C CA . MET A 1 94 ? -20.357 10.235 18.076 1.00 81.94 94 MET A CA 1
ATOM 723 C C . MET A 1 94 ? -19.971 10.110 19.555 1.00 81.94 94 MET A C 1
ATOM 725 O O . MET A 1 94 ? -19.421 9.089 19.963 1.00 81.94 94 MET A O 1
ATOM 729 N N . VAL A 1 95 ? -20.249 11.127 20.377 1.00 85.94 95 VAL A N 1
ATOM 730 C CA . VAL A 1 95 ? -19.950 11.116 21.811 1.00 85.94 95 VAL A CA 1
ATOM 731 C C . VAL A 1 95 ? -21.129 10.537 22.592 1.00 85.94 95 VAL A C 1
ATOM 733 O O . VAL A 1 95 ? -22.215 11.114 22.633 1.00 85.94 95 VAL A O 1
ATOM 736 N N . ASP A 1 96 ? -20.903 9.421 23.284 1.00 89.69 96 ASP A N 1
ATOM 737 C CA . ASP A 1 96 ? -21.912 8.807 24.149 1.00 89.69 96 ASP A CA 1
ATOM 738 C C . ASP A 1 96 ? -22.073 9.609 25.448 1.00 89.69 96 ASP A C 1
ATOM 740 O O . ASP A 1 96 ? -21.211 9.595 26.333 1.00 89.69 96 ASP A O 1
ATOM 744 N N . SER A 1 97 ? -23.202 10.307 25.577 1.00 88.88 97 SER A N 1
ATOM 745 C CA . SER A 1 97 ? -23.497 11.186 26.715 1.00 88.88 97 SER A CA 1
ATOM 746 C C . SER A 1 97 ? -23.499 10.448 28.058 1.00 88.88 97 SER A C 1
ATOM 748 O O . SER A 1 97 ? -23.024 10.995 29.053 1.00 88.88 97 SER A O 1
ATOM 750 N N . GLY A 1 98 ? -23.958 9.192 28.085 1.00 90.25 98 GLY A N 1
ATOM 751 C CA . GLY A 1 98 ? -23.940 8.345 29.280 1.00 90.25 98 GLY A CA 1
ATOM 752 C C . GLY A 1 98 ? -22.520 8.012 29.739 1.00 90.25 98 GLY A C 1
ATOM 753 O O . GLY A 1 98 ? -22.184 8.192 30.909 1.00 90.25 98 GLY A O 1
ATOM 754 N N . THR A 1 99 ? -21.653 7.602 28.811 1.00 91.56 99 THR A N 1
ATOM 755 C CA . THR A 1 99 ? -20.236 7.344 29.107 1.00 91.56 99 THR A CA 1
ATOM 756 C C . THR A 1 99 ? -19.519 8.625 29.528 1.00 91.56 99 THR A C 1
ATOM 758 O O . THR A 1 99 ? -18.748 8.607 30.482 1.00 91.56 99 THR A O 1
ATOM 761 N N . MET A 1 100 ? -19.815 9.767 28.902 1.00 92.75 100 MET A N 1
ATOM 762 C CA . MET A 1 100 ? -19.252 11.051 29.329 1.00 92.75 100 MET A CA 1
ATOM 763 C C . MET A 1 100 ? -19.716 11.474 30.723 1.00 92.75 100 MET A C 1
ATOM 765 O O . MET A 1 100 ? -18.910 11.992 31.496 1.00 92.75 100 MET A O 1
ATOM 769 N N . ALA A 1 101 ? -20.983 11.242 31.071 1.00 91.56 101 ALA A N 1
ATOM 770 C CA . ALA A 1 101 ? -21.485 11.489 32.418 1.00 91.56 101 ALA A CA 1
ATOM 771 C C . ALA A 1 101 ? -20.756 10.614 33.449 1.00 91.56 101 ALA A C 1
ATOM 773 O O . ALA A 1 101 ? -20.345 11.125 34.489 1.00 91.56 101 ALA A O 1
ATOM 774 N N . LEU A 1 102 ? -20.513 9.336 33.133 1.00 91.06 102 LEU A N 1
ATOM 775 C CA . LEU A 1 102 ? -19.729 8.436 33.981 1.00 91.06 102 LEU A CA 1
ATOM 776 C C . LEU A 1 102 ? -18.287 8.937 34.155 1.00 91.06 102 LEU A C 1
ATOM 778 O O . LEU A 1 102 ? -17.823 9.078 35.284 1.00 91.06 102 LEU A O 1
ATOM 782 N N . LEU A 1 103 ? -17.601 9.284 33.061 1.00 90.81 103 LEU A N 1
ATOM 783 C CA . LEU A 1 103 ? -16.219 9.785 33.087 1.00 90.81 103 LEU A CA 1
ATOM 784 C C . LEU A 1 103 ? -16.079 11.114 33.848 1.00 90.81 103 LEU A C 1
ATOM 786 O O . LEU A 1 103 ? -15.024 11.392 34.416 1.00 90.81 103 LEU A O 1
ATOM 790 N N . ASN A 1 104 ? -17.133 11.932 33.870 1.00 89.69 104 ASN A N 1
ATOM 791 C CA . ASN A 1 104 ? -17.169 13.211 34.580 1.00 89.69 104 ASN A CA 1
ATOM 792 C C . ASN A 1 104 ? -17.780 13.112 35.989 1.00 89.69 104 ASN A C 1
ATOM 794 O O . ASN A 1 104 ? -17.830 14.117 36.695 1.00 89.69 104 ASN A O 1
ATOM 798 N N . SER A 1 105 ? -18.236 11.932 36.420 1.00 88.81 105 SER A N 1
ATOM 799 C CA . SER A 1 105 ? -18.905 11.754 37.719 1.00 88.81 105 SER A CA 1
ATOM 800 C C . SER A 1 105 ? -17.957 11.840 38.922 1.00 88.81 105 SER A C 1
ATOM 802 O O . SER A 1 105 ? -18.412 11.925 40.060 1.00 88.81 105 SER A O 1
ATOM 804 N N . GLY A 1 106 ? -16.640 11.809 38.686 1.00 82.50 106 GLY A N 1
ATOM 805 C CA . GLY A 1 106 ? -15.619 11.757 39.736 1.00 82.50 106 GLY A CA 1
ATOM 806 C C . GLY A 1 106 ? -15.414 10.362 40.338 1.00 82.50 106 GLY A C 1
ATOM 807 O O . GLY A 1 106 ? -14.626 10.216 41.270 1.00 82.50 106 GLY A O 1
ATOM 808 N N . ILE A 1 107 ? -16.093 9.335 39.813 1.00 86.31 107 ILE A N 1
ATOM 809 C CA . ILE A 1 107 ? -15.864 7.936 40.186 1.00 86.31 107 ILE A CA 1
ATOM 810 C C . ILE A 1 107 ? -14.496 7.482 39.659 1.00 86.31 107 ILE A C 1
ATOM 812 O O . ILE A 1 107 ? -14.172 7.665 38.485 1.00 86.31 107 ILE A O 1
ATOM 816 N N . ASN A 1 108 ? -13.709 6.838 40.524 1.00 84.88 108 ASN A N 1
ATOM 817 C CA . ASN A 1 108 ? -12.469 6.176 40.126 1.00 84.88 108 ASN A CA 1
ATOM 818 C C . ASN A 1 108 ? -12.795 4.840 39.455 1.00 84.88 108 ASN A C 1
ATOM 820 O O . ASN A 1 108 ? -13.134 3.871 40.132 1.00 84.88 108 ASN A O 1
ATOM 824 N N . LEU A 1 109 ? -12.686 4.803 38.130 1.00 87.94 109 LEU A N 1
ATOM 825 C CA . LEU A 1 109 ? -12.859 3.589 37.337 1.00 87.94 109 LEU A CA 1
ATOM 826 C C . LEU A 1 109 ? -11.656 2.652 37.512 1.00 87.94 109 LEU A C 1
ATOM 828 O O . LEU A 1 109 ? -10.510 3.100 37.545 1.00 87.94 109 LEU A O 1
ATOM 832 N N . SER A 1 110 ? -11.914 1.352 37.607 1.00 87.88 110 SER A N 1
ATOM 833 C CA . SER A 1 110 ? -10.896 0.299 37.600 1.00 87.88 110 SER A CA 1
ATOM 834 C C . SER A 1 110 ? -10.447 -0.048 36.174 1.00 87.88 110 SER A C 1
ATOM 836 O O . SER A 1 110 ? -11.071 0.358 35.194 1.00 87.88 110 SER A O 1
ATOM 838 N N . HIS A 1 111 ? -9.378 -0.844 36.032 1.00 87.81 111 HIS A N 1
ATOM 839 C CA . HIS A 1 111 ? -8.974 -1.368 34.719 1.00 87.81 111 HIS A CA 1
ATOM 840 C C . HIS A 1 111 ? -10.094 -2.169 34.037 1.00 87.81 111 HIS A C 1
ATOM 842 O O . HIS A 1 111 ? -10.246 -2.072 32.823 1.00 87.81 111 HIS A O 1
ATOM 848 N N . ALA A 1 112 ? -10.892 -2.918 34.806 1.00 86.50 112 ALA A N 1
ATOM 849 C CA . ALA A 1 112 ? -12.014 -3.690 34.278 1.00 86.50 112 ALA A CA 1
ATOM 850 C C . ALA A 1 112 ? -13.121 -2.775 33.735 1.00 86.50 112 ALA A C 1
ATOM 852 O O . ALA A 1 112 ? -13.581 -2.988 32.617 1.00 86.50 112 ALA A O 1
ATOM 853 N N . ASP A 1 113 ? -13.464 -1.705 34.459 1.00 88.81 113 ASP A N 1
ATOM 854 C CA . ASP A 1 113 ? -14.468 -0.733 34.003 1.00 88.81 113 ASP A CA 1
ATOM 855 C C . ASP A 1 113 ? -14.018 -0.043 32.707 1.00 88.81 113 ASP A C 1
ATOM 857 O O . ASP A 1 113 ? -14.789 0.106 31.760 1.00 88.81 113 ASP A O 1
ATOM 861 N N . TYR A 1 114 ? -12.739 0.341 32.627 1.00 88.62 114 TYR A N 1
ATOM 862 C CA . TYR A 1 114 ? -12.174 0.890 31.395 1.00 88.62 114 TYR A CA 1
ATOM 863 C C . TYR A 1 114 ? -12.187 -0.123 30.245 1.00 88.62 114 TYR A C 1
ATOM 865 O O . TYR A 1 114 ? -12.437 0.278 29.110 1.00 88.62 114 TYR A O 1
ATOM 873 N N . GLN A 1 115 ? -11.953 -1.412 30.513 1.00 88.19 115 GLN A N 1
ATOM 874 C CA . GLN A 1 115 ? -12.035 -2.458 29.493 1.00 88.19 115 GLN A CA 1
ATOM 875 C C . GLN A 1 115 ? -13.471 -2.670 29.000 1.00 88.19 115 GLN A C 1
ATOM 877 O O . GLN A 1 115 ? -13.680 -2.824 27.799 1.00 88.19 115 GLN A O 1
ATOM 882 N N . GLU A 1 116 ? -14.470 -2.629 29.882 1.00 88.69 116 GLU A N 1
ATOM 883 C CA . GLU A 1 116 ? -15.881 -2.698 29.482 1.00 88.69 116 GLU A CA 1
ATOM 884 C C . GLU A 1 116 ? -16.282 -1.505 28.610 1.00 88.69 116 GLU A C 1
ATOM 886 O O . GLU A 1 116 ? -16.917 -1.683 27.569 1.00 88.69 116 GLU A O 1
ATOM 891 N N . LEU A 1 117 ? -15.859 -0.292 28.983 1.00 90.81 117 LEU A N 1
ATOM 892 C CA . LEU A 1 117 ? -16.089 0.904 28.172 1.00 90.81 117 LEU A CA 1
ATOM 893 C C . LEU A 1 117 ? -15.369 0.828 26.822 1.00 90.81 117 LEU A C 1
ATOM 895 O O . LEU A 1 117 ? -15.945 1.214 25.807 1.00 90.81 117 LEU A O 1
ATOM 899 N N . ALA A 1 118 ? -14.134 0.325 26.800 1.00 87.62 118 ALA A N 1
ATOM 900 C CA . ALA A 1 118 ? -13.380 0.123 25.570 1.00 87.62 118 ALA A CA 1
ATOM 901 C C . ALA A 1 118 ? -14.082 -0.872 24.637 1.00 87.62 118 ALA A C 1
ATOM 903 O O . ALA A 1 118 ? -14.236 -0.582 23.455 1.00 87.62 118 ALA A O 1
ATOM 904 N N . ASN A 1 119 ? -14.579 -1.991 25.171 1.00 87.56 119 ASN A N 1
ATOM 905 C CA . ASN A 1 119 ? -15.324 -2.987 24.400 1.00 87.56 119 ASN A CA 1
ATOM 906 C C . ASN A 1 119 ? -16.652 -2.426 23.872 1.00 87.56 119 ASN A C 1
ATOM 908 O O . ASN A 1 119 ? -17.004 -2.670 22.722 1.00 87.56 119 ASN A O 1
ATOM 912 N N . LYS A 1 120 ? -17.378 -1.653 24.693 1.00 88.69 120 LYS A N 1
ATOM 913 C CA . LYS A 1 120 ? -18.649 -1.016 24.306 1.00 88.69 120 LYS A CA 1
ATOM 914 C C . LYS A 1 120 ? -18.487 -0.067 23.114 1.00 88.69 120 LYS A C 1
ATOM 916 O O . LYS A 1 120 ? -19.421 0.075 22.336 1.00 88.69 120 LYS A O 1
ATOM 921 N N . HIS A 1 121 ? -17.337 0.597 23.009 1.00 87.81 121 HIS A N 1
ATOM 922 C CA . HIS A 1 121 ? -17.075 1.654 22.026 1.00 87.81 121 HIS A CA 1
ATOM 923 C C . HIS A 1 121 ? -15.957 1.296 21.038 1.00 87.81 121 HIS A C 1
ATOM 925 O O . HIS A 1 121 ? -15.328 2.192 20.471 1.00 87.81 121 HIS A O 1
ATOM 931 N N . ALA A 1 122 ? -15.681 0.002 20.852 1.00 83.31 122 ALA A N 1
ATOM 932 C CA . ALA A 1 122 ? -14.558 -0.480 20.047 1.00 83.31 122 ALA A CA 1
ATOM 933 C C . ALA A 1 122 ? -14.650 -0.066 18.565 1.00 83.31 122 ALA A C 1
ATOM 935 O O . ALA A 1 122 ? -13.627 0.139 17.917 1.00 83.31 122 ALA A O 1
ATOM 936 N N . ASP A 1 123 ? -15.866 0.107 18.050 1.00 79.81 123 ASP A N 1
ATOM 937 C CA . ASP A 1 123 ? -16.183 0.535 16.684 1.00 79.81 123 ASP A CA 1
ATOM 938 C C . ASP A 1 123 ? -16.358 2.062 16.542 1.00 79.81 123 ASP A C 1
ATOM 940 O O . ASP A 1 123 ? -16.584 2.570 15.440 1.00 79.81 123 ASP A O 1
ATOM 944 N N . ASN A 1 124 ? -16.238 2.809 17.645 1.00 83.56 124 ASN A N 1
ATOM 945 C CA . ASN A 1 124 ? -16.398 4.255 17.697 1.00 83.56 124 ASN A CA 1
ATOM 946 C C . ASN A 1 124 ? -15.043 4.933 17.931 1.00 83.56 124 ASN A C 1
ATOM 948 O O . ASN A 1 124 ? -14.541 5.025 19.055 1.00 83.56 124 ASN A O 1
ATOM 952 N N . ALA A 1 125 ? -14.468 5.467 16.854 1.00 82.50 125 ALA A N 1
ATOM 953 C CA . ALA A 1 125 ? -13.157 6.111 16.871 1.00 82.50 125 ALA A CA 1
ATOM 954 C C . ALA A 1 125 ? -13.059 7.303 17.841 1.00 82.50 125 ALA A C 1
ATOM 956 O O . ALA A 1 125 ? -12.039 7.473 18.517 1.00 82.50 125 ALA A O 1
ATOM 957 N N . VAL A 1 126 ? -14.118 8.115 17.941 1.00 84.62 126 VAL A N 1
ATOM 958 C CA . VAL A 1 126 ? -14.157 9.299 18.814 1.00 84.62 126 VAL A CA 1
ATOM 959 C C . VAL A 1 126 ? -14.158 8.871 20.280 1.00 84.62 126 VAL A C 1
ATOM 961 O O . VAL A 1 126 ? -13.346 9.359 21.069 1.00 84.62 126 VAL A O 1
ATOM 964 N N . MET A 1 127 ? -15.012 7.914 20.647 1.00 87.81 127 MET A N 1
ATOM 965 C CA . MET A 1 127 ? -15.071 7.393 22.014 1.00 87.81 127 MET A CA 1
ATOM 966 C C . MET A 1 127 ? -13.810 6.618 22.395 1.00 87.81 127 MET A C 1
ATOM 968 O O . MET A 1 127 ? -13.291 6.821 23.489 1.00 87.81 127 MET A O 1
ATOM 972 N N . THR A 1 128 ? -13.266 5.802 21.490 1.00 86.56 128 THR A N 1
ATOM 973 C CA . THR A 1 128 ? -11.985 5.101 21.671 1.00 86.56 128 THR A CA 1
ATOM 974 C C . THR A 1 128 ? -10.860 6.079 22.010 1.00 86.56 128 THR A C 1
ATOM 976 O O . THR A 1 128 ? -10.117 5.872 22.975 1.00 86.56 128 THR A O 1
ATOM 979 N N . ARG A 1 129 ? -10.768 7.197 21.278 1.00 84.62 129 ARG A N 1
ATOM 980 C CA . ARG A 1 129 ? -9.800 8.262 21.561 1.00 84.62 129 ARG A CA 1
ATOM 981 C C . ARG A 1 129 ? -10.023 8.884 22.940 1.00 84.62 129 ARG A C 1
ATOM 983 O O . ARG A 1 129 ? -9.078 8.957 23.725 1.00 84.62 129 ARG A O 1
ATOM 990 N N . ILE A 1 130 ? -11.254 9.302 23.246 1.00 87.94 130 ILE A N 1
ATOM 991 C CA . ILE A 1 130 ? -11.600 9.925 24.535 1.00 87.94 130 ILE A CA 1
ATOM 992 C C . ILE A 1 130 ? -11.254 8.988 25.698 1.00 87.94 130 ILE A C 1
ATOM 994 O O . ILE A 1 130 ? -10.646 9.417 26.677 1.00 87.94 130 ILE A O 1
ATOM 998 N N . LEU A 1 131 ? -11.608 7.706 25.594 1.00 89.56 131 LEU A N 1
ATOM 999 C CA . LEU A 1 131 ? -11.343 6.710 26.628 1.00 89.56 131 LEU A CA 1
ATOM 1000 C C . LEU A 1 131 ? -9.843 6.481 26.829 1.00 89.56 131 LEU A C 1
ATOM 1002 O O . LEU A 1 131 ? -9.392 6.459 27.973 1.00 89.56 131 LEU A O 1
ATOM 1006 N N . LYS A 1 132 ? -9.062 6.390 25.746 1.00 88.00 132 LYS A N 1
ATOM 1007 C CA . LYS A 1 132 ? -7.599 6.255 25.807 1.00 88.00 132 LYS A CA 1
ATOM 1008 C C . LYS A 1 132 ? -6.947 7.473 26.468 1.00 88.00 132 LYS A C 1
ATOM 1010 O O . LYS A 1 132 ? -6.098 7.316 27.345 1.00 88.00 132 LYS A O 1
ATOM 1015 N N . GLU A 1 133 ? -7.362 8.685 26.098 1.00 88.69 133 GLU A N 1
ATOM 1016 C CA . GLU A 1 133 ? -6.875 9.932 26.705 1.00 88.69 133 GLU A CA 1
ATOM 1017 C C . GLU A 1 133 ? -7.223 10.003 28.203 1.00 88.69 133 GLU A C 1
ATOM 1019 O O . GLU A 1 133 ? -6.355 10.288 29.032 1.00 88.69 133 GLU A O 1
ATOM 1024 N N . ARG A 1 134 ? -8.469 9.675 28.574 1.00 88.88 134 ARG A N 1
ATOM 1025 C CA . ARG A 1 134 ? -8.921 9.654 29.975 1.00 88.88 134 ARG A CA 1
ATOM 1026 C C . ARG A 1 134 ? -8.213 8.593 30.807 1.00 88.88 134 ARG A C 1
ATOM 1028 O O . ARG A 1 134 ? -7.797 8.895 31.921 1.00 88.88 134 ARG A O 1
ATOM 1035 N N . TYR A 1 135 ? -8.032 7.392 30.266 1.00 88.69 135 TYR A N 1
ATOM 1036 C CA . TYR A 1 135 ? -7.297 6.318 30.926 1.00 88.69 135 TYR A CA 1
ATOM 1037 C C . TYR A 1 135 ? -5.836 6.694 31.167 1.00 88.69 135 TYR A C 1
ATOM 1039 O O . TYR A 1 135 ? -5.324 6.467 32.256 1.00 88.69 135 TYR A O 1
ATOM 1047 N N . ASN A 1 136 ? -5.167 7.313 30.191 1.00 87.12 136 ASN A N 1
ATOM 1048 C CA . ASN A 1 136 ? -3.782 7.754 30.363 1.00 87.12 136 ASN A CA 1
ATOM 1049 C C . ASN A 1 136 ? -3.650 8.852 31.429 1.00 87.12 136 ASN A C 1
ATOM 1051 O O . ASN A 1 136 ? -2.678 8.849 32.182 1.00 87.12 136 ASN A O 1
ATOM 1055 N N . ALA A 1 137 ? -4.623 9.766 31.515 1.00 87.25 137 ALA A N 1
ATOM 1056 C CA . ALA A 1 137 ? -4.637 10.830 32.520 1.00 87.25 137 ALA A CA 1
ATOM 1057 C C . ALA A 1 137 ? -4.972 10.321 33.934 1.00 87.25 137 ALA A C 1
ATOM 1059 O O . ALA A 1 137 ? -4.391 10.786 34.910 1.00 87.25 137 ALA A O 1
ATOM 1060 N N . ASN A 1 138 ? -5.891 9.359 34.038 1.00 85.31 138 ASN A N 1
ATOM 1061 C CA . ASN A 1 138 ? -6.440 8.857 35.300 1.00 85.31 138 ASN A CA 1
ATOM 1062 C C . ASN A 1 138 ? -6.115 7.376 35.511 1.00 85.31 138 ASN A C 1
ATOM 1064 O O . ASN A 1 138 ? -6.960 6.615 35.991 1.00 85.31 138 ASN A O 1
ATOM 1068 N N . ARG A 1 139 ? -4.920 6.947 35.091 1.00 83.31 139 ARG A N 1
ATOM 1069 C CA . ARG A 1 139 ? -4.560 5.529 35.068 1.00 83.31 139 ARG A CA 1
ATOM 1070 C C . ARG A 1 139 ? -4.720 4.931 36.470 1.00 83.31 139 ARG A C 1
ATOM 1072 O O . ARG A 1 139 ? -4.082 5.435 37.400 1.00 83.31 139 ARG A O 1
ATOM 1079 N N . PRO A 1 140 ? -5.540 3.876 36.642 1.00 82.94 140 PRO A N 1
ATOM 1080 C CA . PRO A 1 140 ? -5.713 3.255 37.946 1.00 82.94 140 PRO A CA 1
ATOM 1081 C C . PRO A 1 140 ? -4.363 2.748 38.462 1.00 82.94 140 PRO A C 1
ATOM 1083 O O . PRO A 1 140 ? -3.563 2.198 37.705 1.00 82.94 140 PRO A O 1
ATOM 1086 N N . GLN A 1 141 ? -4.079 2.977 39.744 1.00 76.56 141 GLN A N 1
ATOM 1087 C CA . GLN A 1 141 ? -2.867 2.457 40.372 1.00 76.56 141 GLN A CA 1
ATOM 1088 C C . GLN A 1 141 ? -3.085 0.990 40.746 1.00 76.56 141 GLN A C 1
ATOM 1090 O O . GLN A 1 141 ? -3.939 0.681 41.580 1.00 76.56 141 GLN A O 1
ATOM 1095 N N . GLU A 1 142 ? -2.308 0.085 40.157 1.00 64.56 142 GLU A N 1
ATOM 1096 C CA . GLU A 1 142 ? -2.341 -1.326 40.537 1.00 64.56 142 GLU A CA 1
ATOM 1097 C C . GLU A 1 142 ? -1.641 -1.547 41.880 1.00 64.56 142 GLU A C 1
ATOM 1099 O O . GLU A 1 142 ? -0.537 -1.060 42.126 1.00 64.56 142 GLU A O 1
ATOM 1104 N N . LYS A 1 143 ? -2.273 -2.331 42.758 1.00 55.62 143 LYS A N 1
ATOM 1105 C CA . LYS A 1 143 ? -1.609 -2.923 43.922 1.00 55.62 143 LYS A CA 1
ATOM 1106 C C . LYS A 1 143 ? -1.211 -4.355 43.560 1.00 55.62 143 LYS A C 1
ATOM 1108 O O . LYS A 1 143 ? -2.006 -5.269 43.749 1.00 55.62 143 LYS A O 1
ATOM 1113 N N . GLY A 1 144 ? -0.007 -4.554 43.023 1.00 57.53 144 GLY A N 1
ATOM 1114 C CA . GLY A 1 144 ? 0.505 -5.884 42.663 1.00 57.53 144 GLY A CA 1
ATOM 1115 C C . GLY A 1 144 ? 1.694 -5.849 41.697 1.00 57.53 144 GLY A C 1
ATOM 1116 O O . GLY A 1 144 ? 2.101 -4.783 41.253 1.00 57.53 144 GLY A O 1
ATOM 1117 N N . THR A 1 145 ? 2.264 -7.019 41.393 1.00 54.41 145 THR A N 1
ATOM 1118 C CA . THR A 1 145 ? 3.384 -7.202 40.443 1.00 54.41 145 THR A CA 1
ATOM 1119 C C . THR A 1 145 ? 2.941 -7.445 38.994 1.00 54.41 145 THR A C 1
ATOM 1121 O O . THR A 1 145 ? 3.791 -7.560 38.115 1.00 54.41 145 THR A O 1
ATOM 1124 N N . GLY A 1 146 ? 1.634 -7.555 38.736 1.00 57.72 146 GLY A N 1
ATOM 1125 C CA . GLY A 1 146 ? 1.078 -7.689 37.387 1.00 57.72 146 GLY A CA 1
ATOM 1126 C C . GLY A 1 146 ? 0.841 -6.326 36.741 1.00 57.72 146 GLY A C 1
ATOM 1127 O O . GLY A 1 146 ? 0.541 -5.376 37.454 1.00 57.72 146 GLY A O 1
ATOM 1128 N N . ILE A 1 147 ? 0.984 -6.251 35.414 1.00 60.72 147 ILE A N 1
ATOM 1129 C CA . ILE A 1 147 ? 0.615 -5.084 34.603 1.00 60.72 147 ILE A CA 1
ATOM 1130 C C . ILE A 1 147 ? -0.706 -5.411 33.899 1.00 60.72 147 ILE A C 1
ATOM 1132 O O . ILE A 1 147 ? -0.710 -6.218 32.968 1.00 60.72 147 ILE A O 1
ATOM 1136 N N . THR A 1 148 ? -1.814 -4.783 34.290 1.00 67.75 148 THR A N 1
ATOM 1137 C CA . THR A 1 148 ? -3.067 -4.838 33.517 1.00 67.75 148 THR A CA 1
ATOM 1138 C C . THR A 1 148 ? -3.062 -3.729 32.467 1.00 67.75 148 THR A C 1
ATOM 1140 O O . THR A 1 148 ? -2.918 -2.539 32.770 1.00 67.75 148 THR A O 1
ATOM 1143 N N . ILE A 1 149 ? -3.212 -4.109 31.196 1.00 70.25 149 ILE A N 1
ATOM 1144 C CA . ILE A 1 149 ? -3.278 -3.174 30.067 1.00 70.25 149 ILE A CA 1
ATOM 1145 C C . ILE A 1 149 ? -4.687 -3.220 29.488 1.00 70.25 149 ILE A C 1
ATOM 1147 O O . ILE A 1 149 ? -5.127 -4.266 29.020 1.00 70.25 149 ILE A O 1
ATOM 1151 N N . VAL A 1 150 ? -5.373 -2.076 29.503 1.00 79.69 150 VAL A N 1
ATOM 1152 C CA . VAL A 1 150 ? -6.660 -1.914 28.821 1.00 79.69 150 VAL A CA 1
ATOM 1153 C C . VAL A 1 150 ? -6.419 -1.869 27.317 1.00 79.69 150 VAL A C 1
ATOM 1155 O O . VAL A 1 150 ? -5.601 -1.078 26.837 1.00 79.69 150 VAL A O 1
ATOM 1158 N N . GLN A 1 151 ? -7.136 -2.710 26.582 1.00 80.88 151 GLN A N 1
ATOM 1159 C CA . GLN A 1 151 ? -7.120 -2.730 25.126 1.00 80.88 151 GLN A CA 1
ATOM 1160 C C . GLN A 1 151 ? -8.260 -1.862 24.604 1.00 80.88 151 GLN A C 1
ATOM 1162 O O . GLN A 1 151 ? -9.431 -2.195 24.774 1.00 80.88 151 GLN A O 1
ATOM 1167 N N . PHE A 1 152 ? -7.898 -0.741 23.987 1.00 81.81 152 PHE A N 1
ATOM 1168 C CA . PHE A 1 152 ? -8.830 0.129 23.278 1.00 81.81 152 PHE A CA 1
ATOM 1169 C C . PHE A 1 152 ? -8.977 -0.324 21.825 1.00 81.81 152 PHE A C 1
ATOM 1171 O O . PHE A 1 152 ? -8.085 -0.993 21.299 1.00 81.81 152 PHE A O 1
ATOM 1178 N N . GLY A 1 153 ? -10.075 0.078 21.179 1.00 75.81 153 GLY A N 1
ATOM 1179 C CA . GLY A 1 153 ? -10.215 -0.062 19.734 1.00 75.81 153 GLY A CA 1
ATOM 1180 C C . GLY A 1 153 ? -9.048 0.593 18.987 1.00 75.81 153 GLY A C 1
ATOM 1181 O O . GLY A 1 153 ? -8.320 1.436 19.529 1.00 75.81 153 GLY A O 1
ATOM 1182 N N . GLN A 1 154 ? -8.858 0.205 17.730 1.00 80.81 154 GLN A N 1
ATOM 1183 C CA . GLN A 1 154 ? -7.879 0.859 16.865 1.00 80.81 154 GLN A CA 1
ATOM 1184 C C . GLN A 1 154 ? -8.238 2.346 16.747 1.00 80.81 154 GLN A C 1
ATOM 1186 O O . GLN A 1 154 ? -9.419 2.675 16.666 1.00 80.81 154 GLN A O 1
ATOM 1191 N N . SER A 1 155 ? -7.265 3.261 16.765 1.00 82.44 155 SER A N 1
ATOM 1192 C CA . SER A 1 155 ? -7.517 4.684 16.490 1.00 82.44 155 SER A CA 1
ATOM 1193 C C . SER A 1 155 ? -7.364 5.002 14.994 1.00 82.44 155 SER A C 1
ATOM 1195 O O . SER A 1 155 ? -6.705 4.245 14.278 1.00 82.44 155 SER A O 1
ATOM 1197 N N . PRO A 1 156 ? -7.888 6.140 14.496 1.00 85.38 156 PRO A N 1
ATOM 1198 C CA . PRO A 1 156 ? -7.712 6.518 13.090 1.00 85.38 156 PRO A CA 1
ATOM 1199 C C . PRO A 1 156 ? -6.239 6.663 12.686 1.00 85.38 156 PRO A C 1
ATOM 1201 O O . PRO A 1 156 ? -5.865 6.321 11.569 1.00 85.38 156 PRO A O 1
ATOM 1204 N N . ALA A 1 157 ? -5.385 7.103 13.617 1.00 85.44 157 ALA A N 1
ATOM 1205 C CA . ALA A 1 157 ? -3.941 7.167 13.409 1.00 85.44 157 ALA A CA 1
ATOM 1206 C C . ALA A 1 157 ? -3.317 5.768 13.268 1.00 85.44 157 ALA A C 1
ATOM 1208 O O . ALA A 1 157 ? -2.508 5.548 12.371 1.00 85.44 157 ALA A O 1
ATOM 1209 N N . ASP A 1 158 ? -3.740 4.807 14.096 1.00 86.25 158 ASP A N 1
ATOM 1210 C CA . ASP A 1 158 ? -3.273 3.419 13.992 1.00 86.25 158 ASP A CA 1
ATOM 1211 C C . ASP A 1 158 ? -3.716 2.789 12.651 1.00 86.25 158 ASP A C 1
ATOM 1213 O O . ASP A 1 158 ? -2.958 2.042 12.034 1.00 86.25 158 ASP A O 1
ATOM 1217 N N . ARG A 1 159 ? -4.920 3.123 12.150 1.00 87.69 159 ARG A N 1
ATOM 1218 C CA . ARG A 1 159 ? -5.396 2.687 10.820 1.00 87.69 159 ARG A CA 1
ATOM 1219 C C . ARG A 1 159 ? -4.568 3.291 9.686 1.00 87.69 159 ARG A C 1
ATOM 1221 O O . ARG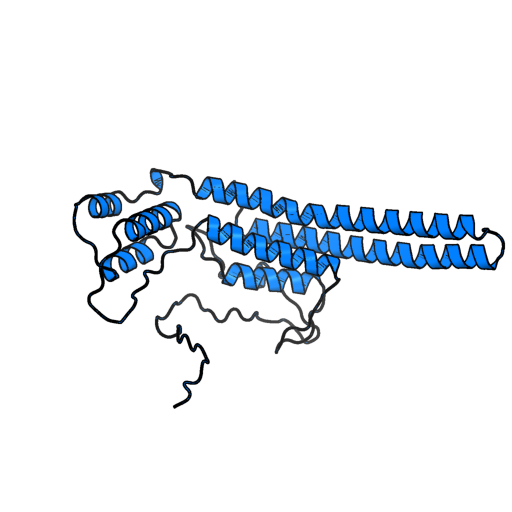 A 1 159 ? -4.149 2.562 8.789 1.00 87.69 159 ARG A O 1
ATOM 1228 N N . SER A 1 160 ? -4.302 4.596 9.744 1.00 90.69 160 SER A N 1
ATOM 1229 C CA . SER A 1 160 ? -3.396 5.297 8.819 1.00 90.69 160 SER A CA 1
ATOM 1230 C C . SER A 1 160 ? -2.023 4.624 8.767 1.00 90.69 160 SER A C 1
ATOM 1232 O O . SER A 1 160 ? -1.523 4.320 7.682 1.00 90.69 160 SER A O 1
ATOM 1234 N N . GLU A 1 161 ? -1.458 4.260 9.919 1.00 92.12 161 GLU A N 1
ATOM 1235 C CA . GLU A 1 161 ? -0.179 3.554 9.975 1.00 92.12 161 GLU A CA 1
ATOM 1236 C C . GLU A 1 161 ? -0.244 2.167 9.311 1.00 92.12 161 GLU A C 1
ATOM 1238 O O . GLU A 1 161 ? 0.633 1.829 8.508 1.00 92.12 161 GLU A O 1
ATOM 1243 N N . THR A 1 162 ? -1.277 1.369 9.603 1.00 92.19 162 THR A N 1
ATOM 1244 C CA . THR A 1 162 ? -1.469 0.047 8.983 1.00 92.19 162 THR A CA 1
ATOM 1245 C C . THR A 1 162 ? -1.615 0.152 7.464 1.00 92.19 162 THR A C 1
ATOM 1247 O O . THR A 1 162 ? -0.957 -0.593 6.733 1.00 92.19 162 THR A O 1
ATOM 1250 N N . PHE A 1 163 ? -2.403 1.113 6.972 1.00 94.19 163 PHE A N 1
ATOM 1251 C CA . PHE A 1 163 ? -2.558 1.357 5.537 1.00 94.19 163 PHE A CA 1
ATOM 1252 C C . PHE A 1 163 ? -1.243 1.803 4.885 1.00 94.19 163 PHE A C 1
ATOM 1254 O O . PHE A 1 163 ? -0.835 1.261 3.857 1.00 94.19 163 PHE A O 1
ATOM 1261 N N . SER A 1 164 ? -0.536 2.749 5.506 1.00 93.88 164 SER A N 1
ATOM 1262 C CA . SER A 1 164 ? 0.746 3.267 5.018 1.00 93.88 164 SER A CA 1
ATOM 1263 C C . SER A 1 164 ? 1.801 2.164 4.902 1.00 93.88 164 SER A C 1
ATOM 1265 O O . SER A 1 164 ? 2.503 2.076 3.891 1.00 93.88 164 SER A O 1
ATOM 1267 N N . LYS A 1 165 ? 1.877 1.262 5.893 1.00 94.56 165 LYS A N 1
ATOM 1268 C CA . LYS A 1 165 ? 2.748 0.076 5.838 1.00 94.56 165 LYS A CA 1
ATOM 1269 C C . LYS A 1 165 ? 2.414 -0.800 4.637 1.00 94.56 165 LYS A C 1
ATOM 1271 O O . LYS A 1 165 ? 3.319 -1.121 3.871 1.00 94.56 165 LYS A O 1
ATOM 1276 N N . PHE A 1 166 ? 1.137 -1.119 4.429 1.00 94.69 166 PHE A N 1
ATOM 1277 C CA . PHE A 1 166 ? 0.692 -1.883 3.263 1.00 94.69 166 PHE A CA 1
ATOM 1278 C C . PHE A 1 166 ? 1.114 -1.223 1.944 1.00 94.69 166 PHE A C 1
ATOM 1280 O O . PHE A 1 166 ? 1.745 -1.874 1.108 1.00 94.69 166 PHE A O 1
ATOM 1287 N N . VAL A 1 167 ? 0.834 0.072 1.768 1.00 95.00 167 VAL A N 1
ATOM 1288 C CA . VAL A 1 167 ? 1.165 0.789 0.529 1.00 95.00 167 VAL A CA 1
ATOM 1289 C C . VAL A 1 167 ? 2.677 0.815 0.284 1.00 95.00 167 VAL A C 1
ATOM 1291 O O . VAL A 1 167 ? 3.113 0.590 -0.844 1.00 95.00 167 VAL A O 1
ATOM 1294 N N . ARG A 1 168 ? 3.495 1.012 1.326 1.00 93.44 168 ARG A N 1
ATOM 1295 C CA . ARG A 1 168 ? 4.966 0.955 1.222 1.00 93.44 168 ARG A CA 1
ATOM 1296 C C . ARG A 1 168 ? 5.472 -0.438 0.856 1.00 93.44 168 ARG A C 1
ATOM 1298 O O . ARG A 1 168 ? 6.374 -0.566 0.033 1.00 93.44 168 ARG A O 1
ATOM 1305 N N . THR A 1 169 ? 4.893 -1.492 1.426 1.00 92.44 169 THR A N 1
ATOM 1306 C CA . THR A 1 169 ? 5.253 -2.868 1.059 1.00 92.44 169 THR A CA 1
ATOM 1307 C C . THR A 1 169 ? 4.927 -3.145 -0.406 1.00 92.44 169 THR A C 1
ATOM 1309 O O . THR A 1 169 ? 5.759 -3.701 -1.123 1.00 92.44 169 THR A O 1
ATOM 1312 N N . VAL A 1 170 ? 3.755 -2.712 -0.875 1.00 91.56 170 VAL A N 1
ATOM 1313 C CA . VAL A 1 170 ? 3.357 -2.833 -2.283 1.00 91.56 170 VAL A CA 1
ATOM 1314 C C . VAL A 1 170 ? 4.283 -2.026 -3.196 1.00 91.56 170 VAL A C 1
ATOM 1316 O O . VAL A 1 170 ? 4.744 -2.559 -4.202 1.00 91.56 170 VAL A O 1
ATOM 1319 N N . TYR A 1 171 ? 4.624 -0.790 -2.823 1.00 92.19 171 TYR A N 1
ATOM 1320 C CA . TYR A 1 171 ? 5.588 0.051 -3.539 1.00 92.19 171 TYR A CA 1
ATOM 1321 C C . TYR A 1 171 ? 6.913 -0.690 -3.774 1.00 92.19 171 TYR A C 1
ATOM 1323 O O . TYR A 1 171 ? 7.349 -0.838 -4.916 1.00 92.19 171 TYR A O 1
ATOM 1331 N N . HIS A 1 172 ? 7.520 -1.232 -2.713 1.00 90.38 172 HIS A N 1
ATOM 1332 C CA . HIS A 1 172 ? 8.801 -1.935 -2.829 1.00 90.38 172 HIS A CA 1
ATOM 1333 C C . HIS A 1 172 ? 8.673 -3.264 -3.578 1.00 90.38 172 HIS A C 1
ATOM 1335 O O . HIS A 1 172 ? 9.604 -3.685 -4.267 1.00 90.38 172 HIS A O 1
ATOM 1341 N N . ALA A 1 173 ? 7.519 -3.930 -3.491 1.00 88.38 173 ALA A N 1
ATOM 1342 C CA . ALA A 1 173 ? 7.241 -5.116 -4.290 1.00 88.38 173 ALA A CA 1
ATOM 1343 C C . ALA A 1 173 ? 7.157 -4.789 -5.791 1.00 88.38 173 ALA A C 1
ATOM 1345 O O . ALA A 1 173 ? 7.701 -5.534 -6.605 1.00 88.38 173 ALA A O 1
ATOM 1346 N N . CYS A 1 174 ? 6.531 -3.669 -6.171 1.00 89.19 174 CYS A N 1
ATOM 1347 C CA . CYS A 1 174 ? 6.518 -3.182 -7.553 1.00 89.19 174 CYS A CA 1
ATOM 1348 C C . CYS A 1 174 ? 7.924 -2.825 -8.041 1.00 89.19 174 CYS A C 1
ATOM 1350 O O . CYS A 1 174 ? 8.320 -3.251 -9.123 1.00 89.19 174 CYS A O 1
ATOM 1352 N N . GLU A 1 175 ? 8.676 -2.077 -7.234 1.00 88.00 175 GLU A N 1
ATOM 1353 C CA . GLU A 1 175 ? 10.038 -1.643 -7.549 1.00 88.00 175 GLU A CA 1
ATOM 1354 C C . GLU A 1 175 ? 10.981 -2.835 -7.752 1.00 88.00 175 GLU A C 1
ATOM 1356 O O . GLU A 1 175 ? 11.697 -2.911 -8.745 1.00 88.00 175 GLU A O 1
ATOM 1361 N N . SER A 1 176 ? 10.958 -3.817 -6.853 1.00 84.81 176 SER A N 1
ATOM 1362 C CA . SER A 1 176 ? 11.827 -4.999 -6.946 1.00 84.81 176 SER A CA 1
ATOM 1363 C C . SER A 1 176 ? 11.340 -6.049 -7.951 1.00 84.81 176 SER A C 1
ATOM 1365 O O . SER A 1 176 ? 12.128 -6.884 -8.391 1.00 84.81 176 SER A O 1
ATOM 1367 N N . GLY A 1 177 ? 10.062 -6.021 -8.339 1.00 80.56 177 GLY A N 1
ATOM 1368 C CA . GLY A 1 177 ? 9.425 -7.113 -9.080 1.00 80.56 177 GLY A CA 1
ATOM 1369 C C . GLY A 1 177 ? 9.182 -8.360 -8.219 1.00 80.56 177 GLY A C 1
ATOM 1370 O O . GLY A 1 177 ? 9.074 -9.467 -8.749 1.00 80.56 177 GLY A O 1
ATOM 1371 N N . ALA A 1 178 ? 9.127 -8.208 -6.892 1.00 75.25 178 ALA A N 1
ATOM 1372 C CA . ALA A 1 178 ? 8.944 -9.321 -5.971 1.00 75.25 178 ALA A CA 1
ATOM 1373 C C . ALA A 1 178 ? 7.558 -9.968 -6.127 1.00 75.25 178 ALA A C 1
ATOM 1375 O O . ALA A 1 178 ? 6.522 -9.321 -5.981 1.00 75.25 178 ALA A O 1
ATOM 1376 N N . CYS A 1 179 ? 7.557 -11.281 -6.355 1.00 75.12 179 CYS A N 1
ATOM 1377 C CA . CYS A 1 179 ? 6.380 -12.145 -6.294 1.00 75.12 179 CYS A CA 1
ATOM 1378 C C . CYS A 1 179 ? 6.779 -13.438 -5.557 1.00 75.12 179 CYS A C 1
ATOM 1380 O O . CYS A 1 179 ? 7.131 -14.439 -6.196 1.00 75.12 179 CYS A O 1
ATOM 1382 N N . PRO A 1 180 ? 6.871 -13.389 -4.214 1.00 71.31 180 PRO A N 1
ATOM 1383 C CA . PRO A 1 180 ? 7.367 -14.505 -3.423 1.00 71.31 180 PRO A CA 1
ATOM 1384 C C . PRO A 1 180 ? 6.382 -15.679 -3.425 1.00 71.31 180 PRO A C 1
ATOM 1386 O O . PRO A 1 180 ? 5.184 -15.531 -3.669 1.00 71.31 180 PRO A O 1
ATOM 1389 N N . ALA A 1 181 ? 6.893 -16.871 -3.120 1.00 65.12 181 ALA A N 1
ATOM 1390 C CA . ALA A 1 181 ? 6.031 -17.988 -2.762 1.00 65.12 181 ALA A CA 1
ATOM 1391 C C . ALA A 1 181 ? 5.469 -17.774 -1.352 1.00 65.12 181 ALA A C 1
ATOM 1393 O O . ALA A 1 181 ? 6.192 -17.350 -0.450 1.00 65.12 181 ALA A O 1
ATOM 1394 N N . ILE A 1 182 ? 4.194 -18.101 -1.157 1.00 65.69 182 ILE A N 1
ATOM 1395 C CA . ILE A 1 182 ? 3.568 -18.085 0.162 1.00 65.69 182 ILE A CA 1
ATOM 1396 C C . ILE A 1 182 ? 3.829 -19.442 0.817 1.00 65.69 182 ILE A C 1
ATOM 1398 O O . ILE A 1 182 ? 3.537 -20.497 0.240 1.00 65.69 182 ILE A O 1
ATOM 1402 N N . SER A 1 183 ? 4.374 -19.416 2.035 1.00 56.09 183 SER A N 1
ATOM 1403 C CA . SER A 1 183 ? 4.593 -20.624 2.836 1.00 56.09 183 SER A CA 1
ATOM 1404 C C . SER A 1 183 ? 3.295 -21.434 2.957 1.00 56.09 183 SER A C 1
ATOM 1406 O O . SER A 1 183 ? 2.239 -20.886 3.262 1.00 56.09 183 SER A O 1
ATOM 1408 N N . GLY A 1 184 ? 3.352 -22.733 2.656 1.00 57.72 184 GLY A N 1
ATOM 1409 C CA . GLY A 1 184 ? 2.198 -23.640 2.718 1.00 57.72 184 GLY A CA 1
ATOM 1410 C C . GLY A 1 184 ? 1.189 -23.544 1.562 1.00 57.72 184 GLY A C 1
ATOM 1411 O O . GLY A 1 184 ? 0.447 -24.499 1.361 1.00 57.72 184 GLY A O 1
ATOM 1412 N N . SER A 1 185 ? 1.189 -22.466 0.768 1.00 60.09 185 SER A N 1
ATOM 1413 C CA . SER A 1 185 ? 0.211 -22.239 -0.321 1.00 60.09 185 SER A CA 1
ATOM 1414 C C . SER A 1 185 ? 0.820 -22.252 -1.730 1.00 60.09 185 SER A C 1
ATOM 1416 O O . SER A 1 185 ? 0.107 -22.301 -2.734 1.00 60.09 185 SER A O 1
ATOM 1418 N N . GLY A 1 186 ? 2.152 -22.252 -1.821 1.00 66.44 186 GLY A N 1
ATOM 1419 C CA . GLY A 1 186 ? 2.887 -22.328 -3.080 1.00 66.44 186 GLY A CA 1
ATOM 1420 C C . GLY A 1 186 ? 3.140 -20.963 -3.722 1.00 66.44 186 GLY A C 1
ATOM 1421 O O . GLY A 1 186 ? 3.035 -19.912 -3.089 1.00 66.44 186 GLY A O 1
ATOM 1422 N N . LYS A 1 187 ? 3.553 -20.979 -4.994 1.00 77.06 187 LYS A N 1
ATOM 1423 C CA . LYS A 1 187 ? 3.904 -19.766 -5.740 1.00 77.06 187 LYS A CA 1
ATOM 1424 C C . LYS A 1 187 ? 2.643 -19.042 -6.211 1.00 77.06 187 LYS A C 1
ATOM 1426 O O . LYS A 1 187 ? 1.765 -19.669 -6.802 1.00 77.06 187 LYS A O 1
ATOM 1431 N N . LEU A 1 188 ? 2.578 -17.735 -5.980 1.00 80.00 188 LEU A N 1
ATOM 1432 C CA . LEU A 1 188 ? 1.518 -16.873 -6.501 1.00 80.00 188 LEU A CA 1
ATOM 1433 C C . LEU A 1 188 ? 1.559 -16.817 -8.030 1.00 80.00 188 LEU A C 1
ATOM 1435 O O . LEU A 1 188 ? 2.635 -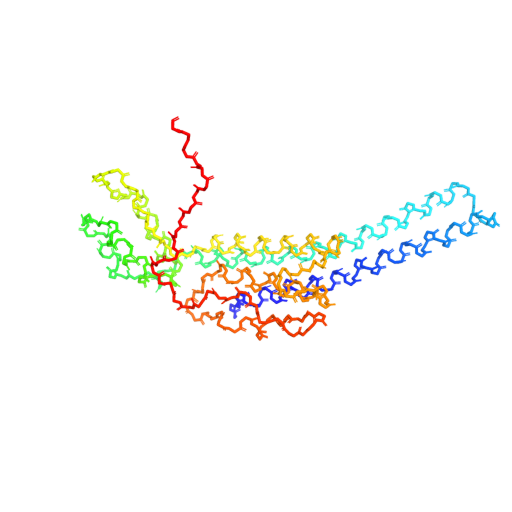16.874 -8.633 1.00 80.00 188 LEU A O 1
ATOM 1439 N N . LYS A 1 189 ? 0.384 -16.745 -8.658 1.00 79.12 189 LYS A N 1
ATOM 1440 C CA . LYS A 1 189 ? 0.265 -16.817 -10.118 1.00 79.12 189 LYS A CA 1
ATOM 1441 C C . LYS A 1 189 ? 0.718 -15.522 -10.790 1.00 79.12 189 LYS A C 1
ATOM 1443 O O . LYS A 1 189 ? 1.419 -15.573 -11.800 1.00 79.12 189 LYS A O 1
ATOM 1448 N N . THR A 1 190 ? 0.346 -14.374 -10.232 1.00 83.62 190 THR A N 1
ATOM 1449 C CA . THR A 1 190 ? 0.657 -13.047 -10.776 1.00 83.62 190 THR A CA 1
ATOM 1450 C C . THR A 1 190 ? 1.110 -12.074 -9.678 1.00 83.62 190 THR A C 1
ATOM 1452 O O . THR A 1 190 ? 0.792 -12.276 -8.505 1.00 83.62 190 THR A O 1
ATOM 1455 N N . PRO A 1 191 ? 1.812 -10.974 -10.021 1.00 85.94 191 PRO A N 1
ATOM 1456 C CA . PRO A 1 191 ? 2.115 -9.906 -9.061 1.00 85.94 191 PRO A CA 1
ATOM 1457 C C . PRO A 1 191 ? 0.865 -9.316 -8.392 1.00 85.94 191 PRO A C 1
ATOM 1459 O O . PRO A 1 191 ? 0.897 -8.970 -7.216 1.00 85.94 191 PRO A O 1
ATOM 1462 N N . LYS A 1 192 ? -0.263 -9.263 -9.113 1.00 89.69 192 LYS A N 1
ATOM 1463 C CA . LYS A 1 192 ? -1.548 -8.814 -8.565 1.00 89.69 192 LYS A CA 1
ATOM 1464 C C . LYS A 1 192 ? -2.028 -9.704 -7.419 1.00 89.69 192 LYS A C 1
ATOM 1466 O O . LYS A 1 192 ? -2.512 -9.179 -6.423 1.0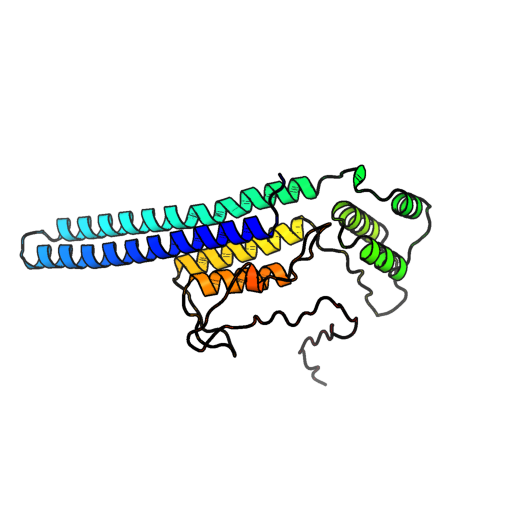0 89.69 192 LYS A O 1
ATOM 1471 N N . ASP A 1 193 ? -1.855 -11.022 -7.533 1.00 85.94 193 ASP A N 1
ATOM 1472 C CA . ASP A 1 193 ? -2.203 -11.964 -6.461 1.00 85.94 193 ASP A CA 1
ATOM 1473 C C . ASP A 1 193 ? -1.390 -11.683 -5.193 1.00 85.94 193 ASP A C 1
ATOM 1475 O O . ASP A 1 193 ? -1.914 -11.784 -4.086 1.00 85.94 193 ASP A O 1
ATOM 1479 N N . TYR A 1 194 ? -0.133 -11.250 -5.342 1.00 87.69 194 TYR A N 1
ATOM 1480 C CA . TYR A 1 194 ? 0.684 -10.827 -4.206 1.00 87.69 194 TYR A CA 1
ATOM 1481 C C . TYR A 1 194 ? 0.161 -9.544 -3.563 1.00 87.69 194 TYR A C 1
ATOM 1483 O O . TYR A 1 194 ? 0.039 -9.473 -2.343 1.00 87.69 194 TYR A O 1
ATOM 1491 N N . TYR A 1 195 ? -0.212 -8.544 -4.362 1.00 90.62 195 TYR A N 1
ATOM 1492 C CA . TYR A 1 195 ? -0.782 -7.301 -3.836 1.00 90.62 195 TYR A CA 1
ATOM 1493 C C . TYR A 1 195 ? -2.130 -7.537 -3.142 1.00 90.62 195 TYR A C 1
ATOM 1495 O O . TYR A 1 195 ? -2.380 -6.957 -2.087 1.00 90.62 195 TYR A O 1
ATOM 1503 N N . ASN A 1 196 ? -2.964 -8.426 -3.690 1.00 90.62 196 ASN A N 1
ATOM 1504 C CA . ASN A 1 196 ? -4.211 -8.861 -3.064 1.00 90.62 196 ASN A CA 1
ATOM 1505 C C . ASN A 1 196 ? -3.948 -9.580 -1.738 1.00 90.62 196 ASN A C 1
ATOM 1507 O O . ASN A 1 196 ? -4.549 -9.220 -0.732 1.00 90.62 196 ASN A O 1
ATOM 1511 N N . PHE A 1 197 ? -2.996 -10.513 -1.697 1.00 87.62 197 PHE A N 1
ATOM 1512 C CA . PHE A 1 197 ? -2.602 -11.190 -0.461 1.00 87.62 197 PHE A CA 1
ATOM 1513 C C . PHE A 1 197 ? -2.137 -10.203 0.627 1.00 87.62 197 PHE A C 1
ATOM 1515 O O . PHE A 1 197 ? -2.554 -10.306 1.781 1.00 87.62 197 PHE A O 1
ATOM 1522 N N . LEU A 1 198 ? -1.321 -9.207 0.260 1.00 89.75 198 LEU A N 1
ATOM 1523 C CA . LEU A 1 198 ? -0.886 -8.148 1.179 1.00 89.75 198 LEU A CA 1
ATOM 1524 C C . LEU A 1 198 ? -2.060 -7.289 1.671 1.00 89.75 198 LEU A C 1
ATOM 1526 O O . LEU A 1 198 ? -2.097 -6.925 2.846 1.00 89.75 198 LEU A O 1
ATOM 1530 N N . ALA A 1 199 ? -3.024 -6.983 0.797 1.00 90.62 199 ALA A N 1
ATOM 1531 C CA . ALA A 1 199 ? -4.226 -6.238 1.165 1.00 90.62 199 ALA A CA 1
ATOM 1532 C C . ALA A 1 199 ? -5.078 -7.020 2.173 1.00 90.62 199 ALA A C 1
ATOM 1534 O O . ALA A 1 199 ? -5.469 -6.465 3.196 1.00 90.62 199 ALA A O 1
ATOM 1535 N N . GLN A 1 200 ? -5.296 -8.316 1.931 1.00 87.94 200 GLN A N 1
ATOM 1536 C CA . GLN A 1 200 ? -6.021 -9.195 2.849 1.00 87.94 200 GLN A CA 1
ATOM 1537 C C . GLN A 1 200 ? -5.339 -9.271 4.220 1.00 87.94 200 GLN A C 1
ATOM 1539 O O . GLN A 1 200 ? -6.003 -9.103 5.239 1.00 87.94 200 GLN A O 1
ATOM 1544 N N . SER A 1 201 ? -4.014 -9.459 4.255 1.00 86.31 201 SER A N 1
ATOM 1545 C CA . SER A 1 201 ? -3.255 -9.490 5.513 1.00 86.31 201 SER A CA 1
ATOM 1546 C C . SER A 1 201 ? -3.365 -8.173 6.277 1.00 86.31 201 SER A C 1
ATOM 1548 O O . SER A 1 201 ? -3.569 -8.178 7.483 1.00 86.31 201 SER A O 1
ATOM 1550 N N . SER A 1 202 ? -3.245 -7.042 5.583 1.00 89.69 202 SER A N 1
ATOM 1551 C CA . SER A 1 202 ? -3.295 -5.727 6.219 1.00 89.69 202 SER A CA 1
ATOM 1552 C C . SER A 1 202 ? -4.695 -5.369 6.726 1.00 89.69 202 SER A C 1
ATOM 1554 O O . SER A 1 202 ? -4.817 -4.777 7.795 1.00 89.69 202 SER A O 1
ATOM 1556 N N . LEU A 1 203 ? -5.747 -5.756 6.000 1.00 88.38 203 LEU A N 1
ATOM 1557 C CA . LEU A 1 203 ? -7.134 -5.574 6.433 1.00 88.38 203 LEU A CA 1
ATOM 1558 C C . LEU A 1 203 ? -7.507 -6.496 7.598 1.00 88.38 203 LEU A C 1
ATOM 1560 O O . LEU A 1 203 ? -8.295 -6.094 8.445 1.00 88.38 203 LEU A O 1
ATOM 1564 N N . ALA A 1 204 ? -6.912 -7.688 7.689 1.00 83.44 204 ALA A N 1
ATOM 1565 C CA . ALA A 1 204 ? -7.080 -8.568 8.847 1.00 83.44 204 ALA A CA 1
ATOM 1566 C C . ALA A 1 204 ? -6.474 -7.982 10.141 1.00 83.44 204 ALA A C 1
ATOM 1568 O O . ALA A 1 204 ? -6.920 -8.322 11.236 1.00 83.44 204 ALA A O 1
ATOM 1569 N N . ASP A 1 205 ? -5.493 -7.082 10.019 1.00 83.88 205 ASP A N 1
ATOM 1570 C CA . ASP A 1 205 ? -4.921 -6.320 11.138 1.00 83.88 205 ASP A CA 1
ATOM 1571 C C . ASP A 1 205 ? -5.707 -5.025 11.447 1.00 83.88 205 ASP A C 1
ATOM 1573 O O . ASP A 1 205 ? -5.354 -4.287 12.374 1.00 83.88 205 ASP A O 1
ATOM 1577 N N . MET A 1 206 ? -6.763 -4.717 10.683 1.00 84.94 206 MET A N 1
ATOM 1578 C CA . MET A 1 206 ? -7.631 -3.563 10.916 1.00 84.94 206 MET A CA 1
ATOM 1579 C C . MET A 1 206 ? -8.928 -3.946 11.619 1.00 84.94 206 MET A C 1
ATOM 1581 O O . MET A 1 206 ? -9.563 -4.950 11.307 1.00 84.94 206 MET A O 1
ATOM 1585 N N . GLN A 1 207 ? -9.376 -3.073 12.519 1.00 80.81 207 GLN A N 1
ATOM 1586 C CA . GLN A 1 207 ? -10.722 -3.154 13.076 1.00 80.81 207 GLN A CA 1
ATOM 1587 C C . GLN A 1 207 ? -11.694 -2.316 12.229 1.00 80.81 207 GLN A C 1
ATOM 1589 O O . GLN A 1 207 ? -11.382 -1.159 11.918 1.00 80.81 207 GLN A O 1
ATOM 1594 N N . PRO A 1 208 ? -12.853 -2.872 11.831 1.00 79.06 208 PRO A N 1
ATOM 1595 C CA . PRO A 1 208 ? -13.885 -2.101 11.150 1.00 79.06 208 PRO A CA 1
ATOM 1596 C C . PRO A 1 208 ? -14.505 -1.071 12.103 1.00 79.06 208 PRO A C 1
ATOM 1598 O O . PRO A 1 208 ? -14.622 -1.315 13.305 1.00 79.06 208 PRO A O 1
ATOM 1601 N N . TYR A 1 209 ? -14.923 0.076 11.565 1.00 77.50 209 TYR A N 1
ATOM 1602 C CA . TYR A 1 209 ? -15.742 1.045 12.300 1.00 77.50 209 TYR A CA 1
ATOM 1603 C C . TYR A 1 209 ? -17.174 1.056 11.783 1.00 77.50 209 TYR A C 1
ATOM 1605 O O . TYR A 1 209 ? -17.392 0.962 10.577 1.00 77.50 209 TYR A O 1
ATOM 1613 N N . GLY A 1 210 ? -18.135 1.272 12.683 1.00 74.44 210 GLY A N 1
ATOM 1614 C CA . GLY A 1 210 ? -19.542 1.444 12.329 1.00 74.44 210 GLY A CA 1
ATOM 1615 C C . GLY A 1 210 ? -20.087 0.303 11.465 1.00 74.44 210 GLY A C 1
ATOM 1616 O O . GLY A 1 210 ? -20.184 -0.832 11.915 1.00 74.44 210 GLY A O 1
ATOM 1617 N N . ASP A 1 211 ? -20.468 0.622 10.229 1.00 74.19 211 ASP A N 1
ATOM 1618 C CA . ASP A 1 211 ? -21.074 -0.292 9.256 1.00 74.19 211 ASP A CA 1
ATOM 1619 C C . ASP A 1 211 ? -20.065 -0.987 8.318 1.00 74.19 211 ASP A C 1
ATOM 1621 O O . ASP A 1 211 ? -20.466 -1.692 7.390 1.00 74.19 211 ASP A O 1
ATOM 1625 N N . GLU A 1 212 ? -18.759 -0.820 8.542 1.00 80.19 212 GLU A N 1
ATOM 1626 C CA . GLU A 1 212 ? -17.731 -1.536 7.784 1.00 80.19 212 GLU A CA 1
ATOM 1627 C C . GLU A 1 212 ? -17.743 -3.044 8.086 1.00 80.19 212 GLU A C 1
ATOM 1629 O O . GLU A 1 212 ? -17.867 -3.470 9.232 1.00 80.19 212 GLU A O 1
ATOM 1634 N N . SER A 1 213 ? -17.541 -3.870 7.056 1.00 78.94 213 SER A N 1
ATOM 1635 C CA . SER A 1 213 ? -17.335 -5.316 7.201 1.00 78.94 213 SER A CA 1
ATOM 1636 C C . SER A 1 213 ? -16.128 -5.759 6.384 1.00 78.94 213 SER A C 1
ATOM 1638 O O . SER A 1 213 ? -15.963 -5.363 5.228 1.00 78.94 213 SER A O 1
ATOM 1640 N N . PHE A 1 214 ? -15.299 -6.602 7.002 1.00 83.25 214 PHE A N 1
ATOM 1641 C CA . PHE A 1 214 ? -14.146 -7.269 6.393 1.00 83.25 214 PHE A CA 1
ATOM 1642 C C . PHE A 1 214 ? -14.348 -8.789 6.342 1.00 83.25 214 PHE A C 1
ATOM 1644 O O . PHE A 1 214 ? -13.388 -9.548 6.293 1.00 83.25 214 PHE A O 1
ATOM 1651 N N . ASP A 1 215 ? -15.594 -9.266 6.356 1.00 78.88 215 ASP A N 1
ATOM 1652 C CA . ASP A 1 215 ? -15.873 -10.707 6.429 1.00 78.88 215 ASP A CA 1
ATOM 1653 C C . ASP A 1 215 ? -15.659 -11.433 5.090 1.00 78.88 215 ASP A C 1
ATOM 1655 O O . ASP A 1 215 ? -15.604 -12.659 5.050 1.00 78.88 215 ASP A O 1
ATOM 1659 N N . ASN A 1 216 ? -15.538 -10.695 3.979 1.00 82.94 216 ASN A N 1
ATOM 1660 C CA . ASN A 1 216 ? -15.481 -11.257 2.627 1.00 82.94 216 ASN A CA 1
ATOM 1661 C C . ASN A 1 216 ? -14.227 -10.834 1.838 1.00 82.94 216 ASN A C 1
ATOM 1663 O O . ASN A 1 216 ? -14.277 -10.617 0.623 1.00 82.94 216 ASN A O 1
ATOM 1667 N N . LEU A 1 217 ? -13.083 -10.733 2.525 1.00 83.50 217 LEU A N 1
ATOM 1668 C CA . LEU A 1 217 ? -11.812 -10.301 1.925 1.00 83.50 217 LEU A CA 1
ATOM 1669 C C . LEU A 1 217 ? -11.359 -11.174 0.745 1.00 83.50 217 LEU A C 1
ATOM 1671 O O . LEU A 1 217 ? -10.664 -10.680 -0.141 1.00 83.50 217 LEU A O 1
ATOM 1675 N N . ASP A 1 218 ? -11.753 -12.447 0.696 1.00 79.62 218 ASP A N 1
ATOM 1676 C CA . ASP A 1 218 ? -11.454 -13.347 -0.427 1.00 79.62 218 ASP A CA 1
ATOM 1677 C C . ASP A 1 218 ? -12.210 -12.985 -1.709 1.00 79.62 218 ASP A C 1
ATOM 1679 O O . ASP A 1 218 ? -11.675 -13.137 -2.809 1.00 79.62 218 ASP A O 1
ATOM 1683 N N . ALA A 1 219 ? -13.433 -12.461 -1.592 1.00 83.38 219 ALA A N 1
ATOM 1684 C CA . ALA A 1 219 ? -14.160 -11.933 -2.742 1.00 83.38 219 ALA A CA 1
ATOM 1685 C C . ALA A 1 219 ? -13.650 -10.544 -3.144 1.00 83.38 219 ALA A C 1
ATOM 1687 O O . ALA A 1 219 ? -13.594 -10.223 -4.333 1.00 83.38 219 ALA A O 1
ATOM 1688 N N . ASP A 1 220 ? -13.268 -9.724 -2.162 1.00 84.31 220 ASP A N 1
ATOM 1689 C CA . ASP A 1 220 ? -12.792 -8.363 -2.404 1.00 84.31 220 ASP A CA 1
ATOM 1690 C C . ASP A 1 220 ? -11.390 -8.316 -3.021 1.00 84.31 220 ASP A C 1
ATOM 1692 O O . ASP A 1 220 ? -11.113 -7.433 -3.842 1.00 84.31 220 ASP A O 1
ATOM 1696 N N . PHE A 1 221 ? -10.534 -9.271 -2.650 1.00 87.81 221 PHE A N 1
ATOM 1697 C CA . PHE A 1 221 ? -9.134 -9.382 -3.057 1.00 87.81 221 PHE A CA 1
ATOM 1698 C C . PHE A 1 221 ? -8.790 -10.837 -3.413 1.00 87.81 221 PHE A C 1
ATOM 1700 O O . PHE A 1 221 ? -8.083 -11.503 -2.664 1.00 87.81 221 PHE A O 1
ATOM 1707 N N . PRO A 1 222 ? -9.262 -11.356 -4.558 1.00 86.25 222 PRO A N 1
ATOM 1708 C CA . PRO A 1 222 ? -9.050 -12.755 -4.923 1.00 86.25 222 PRO A CA 1
ATOM 1709 C C . PRO A 1 222 ? -7.563 -13.077 -5.134 1.00 86.25 222 PRO A C 1
ATOM 1711 O O . PRO A 1 222 ? -6.853 -12.314 -5.792 1.00 86.25 222 PRO A O 1
ATOM 1714 N N . VAL A 1 223 ? -7.110 -14.227 -4.624 1.00 83.06 223 VAL A N 1
ATOM 1715 C CA . VAL A 1 223 ? -5.717 -14.695 -4.726 1.00 83.06 223 VAL A CA 1
ATOM 1716 C C . VAL A 1 223 ? -5.653 -16.063 -5.411 1.00 83.06 223 VAL A C 1
ATOM 1718 O O . VAL A 1 223 ? -6.259 -17.038 -4.959 1.00 83.06 223 VAL A O 1
ATOM 1721 N N . GLU A 1 224 ? -4.877 -16.157 -6.492 1.00 80.56 224 GLU A N 1
ATOM 1722 C CA . GLU A 1 224 ? -4.576 -17.417 -7.179 1.00 80.56 224 GLU A CA 1
ATOM 1723 C C . GLU A 1 224 ? -3.105 -17.840 -7.005 1.00 80.56 224 GLU A C 1
ATOM 1725 O O . GLU A 1 224 ? -2.174 -17.041 -7.152 1.00 80.56 224 GLU A O 1
ATOM 1730 N N . THR A 1 225 ? -2.870 -19.133 -6.762 1.00 75.50 225 THR A N 1
ATOM 1731 C CA . THR A 1 225 ? -1.541 -19.754 -6.846 1.00 75.50 225 THR A CA 1
ATOM 1732 C C . THR A 1 225 ? -1.446 -20.719 -8.017 1.00 75.50 225 THR A C 1
ATOM 1734 O O . THR A 1 225 ? -2.434 -21.141 -8.616 1.00 75.50 225 THR A O 1
ATOM 1737 N N . VAL A 1 226 ? -0.212 -21.092 -8.355 1.00 68.19 226 VAL A N 1
ATOM 1738 C CA . VAL A 1 226 ? 0.095 -22.053 -9.425 1.00 68.19 226 VAL A CA 1
ATOM 1739 C C . VAL A 1 226 ? -0.578 -23.418 -9.191 1.00 68.19 226 VAL A C 1
ATOM 1741 O O . VAL A 1 226 ? -0.874 -24.119 -10.154 1.00 68.19 226 VAL A O 1
ATOM 1744 N N . ASN A 1 227 ? -0.874 -23.772 -7.935 1.00 65.31 227 ASN A N 1
ATOM 1745 C CA . ASN A 1 227 ? -1.471 -25.057 -7.560 1.00 65.31 227 ASN A CA 1
ATOM 1746 C C . ASN A 1 227 ? -2.980 -24.979 -7.241 1.00 65.31 227 ASN A C 1
ATOM 1748 O O . ASN A 1 227 ? -3.549 -25.985 -6.823 1.00 65.31 227 ASN A O 1
ATOM 1752 N N . GLY A 1 228 ? -3.637 -23.826 -7.427 1.00 61.97 228 GLY A N 1
ATOM 1753 C CA . GLY A 1 228 ? -5.071 -23.655 -7.166 1.00 61.97 228 GLY A CA 1
ATOM 1754 C C . GLY A 1 228 ? -5.421 -22.312 -6.524 1.00 61.97 228 GLY A C 1
ATOM 1755 O O . GLY A 1 228 ? -4.613 -21.390 -6.489 1.00 61.97 228 GLY A O 1
ATOM 1756 N N . LYS A 1 229 ? -6.652 -22.178 -6.020 1.00 58.59 229 LYS A N 1
ATOM 1757 C CA . LYS A 1 229 ? -7.025 -21.025 -5.188 1.00 58.59 229 LYS A CA 1
ATOM 1758 C C . LYS A 1 229 ? -6.472 -21.205 -3.779 1.00 58.59 229 LYS A C 1
ATOM 1760 O O . LYS A 1 229 ? -6.491 -22.315 -3.251 1.00 58.59 229 LYS A O 1
ATOM 1765 N N . VAL A 1 230 ? -6.018 -20.111 -3.181 1.00 57.50 230 VAL A N 1
ATOM 1766 C CA . VAL A 1 230 ? -5.649 -20.067 -1.765 1.00 57.50 230 VAL A CA 1
ATOM 1767 C C . VAL A 1 230 ? -6.823 -19.461 -1.018 1.00 57.50 230 VAL A C 1
ATOM 1769 O O . VAL A 1 230 ? -7.183 -18.319 -1.281 1.00 57.50 230 VAL A O 1
ATOM 1772 N N . GLU A 1 231 ? -7.428 -20.221 -0.110 1.00 51.31 231 GLU A N 1
ATOM 1773 C CA . GLU A 1 231 ? -8.208 -19.625 0.978 1.00 51.31 231 GLU A CA 1
ATOM 1774 C C . GLU A 1 231 ? -7.191 -18.958 1.900 1.00 51.31 231 GLU A C 1
ATOM 1776 O O . GLU A 1 231 ? -6.271 -19.631 2.382 1.00 51.31 231 GLU A O 1
ATOM 1781 N N . ASN A 1 232 ? -7.250 -17.635 2.058 1.00 51.62 232 ASN A N 1
ATOM 1782 C CA . ASN A 1 232 ? -6.179 -16.964 2.774 1.00 51.62 232 ASN A CA 1
ATOM 1783 C C . ASN A 1 232 ? -6.157 -17.374 4.258 1.00 51.62 232 ASN A C 1
ATOM 1785 O O . ASN A 1 232 ? -7.162 -17.770 4.849 1.00 51.62 232 ASN A O 1
ATOM 1789 N N . ALA A 1 233 ? -4.977 -17.227 4.864 1.00 43.97 233 ALA A N 1
ATOM 1790 C CA . ALA A 1 233 ? -4.601 -17.440 6.260 1.00 43.97 233 ALA A CA 1
ATOM 1791 C C . ALA A 1 233 ? -5.361 -16.556 7.278 1.00 43.97 233 ALA A C 1
ATOM 1793 O O . ALA A 1 233 ? -4.888 -16.326 8.389 1.00 43.97 233 ALA A O 1
ATOM 1794 N N . GLY A 1 234 ? -6.566 -16.101 6.937 1.00 39.94 234 GLY A N 1
ATOM 1795 C CA . GLY A 1 234 ? -7.518 -15.405 7.792 1.00 39.94 234 GLY A CA 1
ATOM 1796 C C . GLY A 1 234 ? -8.259 -16.332 8.757 1.00 39.94 234 GLY A C 1
ATOM 1797 O O . GLY A 1 234 ? -9.414 -16.076 9.081 1.00 39.94 234 GLY A O 1
ATOM 1798 N N . LYS A 1 235 ? -7.611 -17.375 9.301 1.00 35.88 235 LYS A N 1
ATOM 1799 C CA . LYS A 1 235 ? -8.063 -17.968 10.574 1.00 35.88 235 LYS A CA 1
ATOM 1800 C C . LYS A 1 235 ? -7.725 -17.023 11.734 1.00 35.88 235 LYS A C 1
ATOM 1802 O O . LYS A 1 235 ? -7.034 -17.388 12.676 1.00 35.88 235 LYS A O 1
ATOM 1807 N N . LYS A 1 236 ? -8.247 -15.806 11.680 1.00 39.44 236 LYS A N 1
ATOM 1808 C CA . LYS A 1 236 ? -8.767 -15.147 12.869 1.00 39.44 236 LYS A CA 1
ATOM 1809 C C . LYS A 1 236 ? -10.240 -14.964 12.577 1.00 39.44 236 LYS A C 1
ATOM 1811 O O . LYS A 1 236 ? -10.658 -13.963 12.010 1.00 39.44 236 LYS A O 1
ATOM 1816 N N . SER A 1 237 ? -10.998 -16.015 12.892 1.00 30.53 237 SER A N 1
ATOM 1817 C CA . SER A 1 237 ? -12.442 -15.900 12.991 1.00 30.53 237 SER A CA 1
ATOM 1818 C C . SER A 1 237 ? -12.760 -14.693 13.863 1.00 30.53 237 SER A C 1
ATOM 1820 O O . SER A 1 237 ? -12.047 -14.403 14.826 1.00 30.53 237 SER A O 1
ATOM 1822 N N . SER A 1 238 ? -13.840 -14.019 13.511 1.00 32.06 238 SER A N 1
ATOM 1823 C CA . SER A 1 238 ? -14.518 -12.912 14.183 1.00 32.06 238 SER A CA 1
ATOM 1824 C C . SER A 1 238 ? -15.009 -13.251 15.606 1.00 32.06 238 SER A C 1
ATOM 1826 O O . SER A 1 238 ? -16.127 -12.953 16.011 1.00 32.06 238 SER A O 1
ATOM 1828 N N . SER A 1 239 ? -14.147 -13.860 16.412 1.00 27.86 239 SER A N 1
ATOM 1829 C CA . SER A 1 239 ? -14.339 -14.163 17.819 1.00 27.86 239 SER A CA 1
ATOM 1830 C C . SER A 1 239 ? -12.985 -14.031 18.509 1.00 27.86 239 SER A C 1
ATOM 1832 O O . SER A 1 239 ? -12.203 -14.983 18.557 1.00 27.86 239 SER A O 1
ATOM 1834 N N . PHE A 1 240 ? -12.693 -12.850 19.050 1.00 30.91 240 PHE A N 1
ATOM 1835 C CA . PHE A 1 240 ? -11.670 -12.724 20.083 1.00 30.91 240 PHE A CA 1
ATOM 1836 C C . PHE A 1 240 ? -12.138 -13.535 21.298 1.00 30.91 240 PHE A C 1
ATOM 1838 O O . PHE A 1 240 ? -12.860 -13.040 22.158 1.00 30.91 240 PHE A O 1
ATOM 1845 N N . ASN A 1 241 ? -11.758 -14.811 21.356 1.00 27.30 241 ASN A N 1
ATOM 1846 C CA . ASN A 1 241 ? -11.748 -15.545 22.608 1.00 27.30 241 ASN A CA 1
ATOM 1847 C C . ASN A 1 241 ? -10.456 -15.167 23.335 1.00 27.30 241 ASN A C 1
ATOM 1849 O O . ASN A 1 241 ? -9.364 -15.305 22.790 1.00 27.30 241 ASN A O 1
ATOM 1853 N N . ASN A 1 242 ? -10.600 -14.713 24.580 1.00 32.53 242 ASN A N 1
ATOM 1854 C CA . ASN A 1 242 ? -9.558 -14.282 25.524 1.00 32.53 242 ASN A CA 1
ATOM 1855 C C . ASN A 1 242 ? -8.431 -15.310 25.817 1.00 32.53 242 ASN A C 1
ATOM 1857 O O . ASN A 1 242 ? -7.668 -15.120 26.759 1.00 32.53 242 ASN A O 1
ATOM 1861 N N . ALA A 1 243 ? -8.321 -16.405 25.062 1.00 31.80 243 ALA A N 1
ATOM 1862 C CA . ALA A 1 243 ? -7.393 -17.504 25.316 1.00 31.80 243 ALA A CA 1
ATOM 1863 C C . ALA A 1 243 ? -6.132 -17.504 24.427 1.00 31.80 243 ALA A C 1
ATOM 1865 O O . ALA A 1 243 ? -5.174 -18.185 24.779 1.00 31.80 243 ALA A O 1
ATOM 1866 N N . ASP A 1 244 ? -6.082 -16.733 23.333 1.00 31.75 244 ASP A N 1
ATOM 1867 C CA . ASP A 1 244 ? -4.995 -16.847 22.338 1.00 31.75 244 ASP A CA 1
ATOM 1868 C C . ASP A 1 244 ? -3.867 -15.806 22.467 1.00 31.75 244 ASP A C 1
ATOM 1870 O O . ASP A 1 244 ? -2.997 -15.714 21.602 1.00 31.75 244 ASP A O 1
ATOM 1874 N N . VAL A 1 245 ? -3.807 -15.052 23.570 1.00 35.00 245 VAL A N 1
ATOM 1875 C CA . VAL A 1 245 ? -2.654 -14.182 23.869 1.00 35.00 245 VAL A CA 1
ATOM 1876 C C . VAL A 1 245 ? -1.702 -14.872 24.849 1.00 35.00 245 VAL A C 1
ATOM 1878 O O . VAL A 1 245 ? -1.452 -14.407 25.959 1.00 35.00 245 VAL A O 1
ATOM 1881 N N . GLY A 1 246 ? -1.152 -16.007 24.422 1.00 27.08 246 GLY A N 1
ATOM 1882 C CA . GLY A 1 246 ? 0.074 -16.555 24.994 1.00 27.08 246 GLY A CA 1
ATOM 1883 C C . GLY A 1 246 ? 1.273 -15.780 24.452 1.00 27.08 246 GLY A C 1
ATOM 1884 O O . GLY A 1 246 ? 1.848 -16.159 23.438 1.00 27.08 246 GLY A O 1
ATOM 1885 N N . PHE A 1 247 ? 1.630 -14.668 25.099 1.00 32.19 247 PHE A N 1
ATOM 1886 C CA . PHE A 1 247 ? 2.918 -14.005 24.881 1.00 32.19 247 PHE A CA 1
ATOM 1887 C C . PHE A 1 247 ? 4.040 -14.937 25.363 1.00 32.19 247 PHE A C 1
ATOM 1889 O O . PHE A 1 247 ? 4.353 -14.958 26.551 1.00 32.19 247 PHE A O 1
ATOM 1896 N N . ASP A 1 248 ? 4.651 -15.698 24.454 1.00 26.88 248 ASP A N 1
ATOM 1897 C CA . ASP A 1 248 ? 5.901 -16.410 24.729 1.00 26.88 248 ASP A CA 1
ATOM 1898 C C . ASP A 1 248 ? 7.073 -15.564 24.212 1.00 26.88 248 ASP A C 1
ATOM 1900 O O . ASP A 1 248 ? 7.479 -15.631 23.050 1.00 26.88 248 ASP A O 1
ATOM 1904 N N . PHE A 1 249 ? 7.594 -14.687 25.075 1.00 29.38 249 PHE A N 1
ATOM 1905 C CA . PHE A 1 249 ? 8.927 -14.132 24.869 1.00 29.38 249 PHE A CA 1
ATOM 1906 C C . PHE A 1 249 ? 9.919 -15.259 25.147 1.00 29.38 249 PHE A C 1
ATOM 1908 O O . PHE A 1 249 ? 10.235 -15.533 26.302 1.00 29.38 249 PHE A O 1
ATOM 1915 N N . GLY A 1 250 ? 10.412 -15.895 24.083 1.00 28.28 250 GLY A N 1
ATOM 1916 C CA . GLY A 1 250 ? 11.451 -16.924 24.124 1.00 28.28 250 GLY A CA 1
ATOM 1917 C C . GLY A 1 250 ? 12.813 -16.408 24.604 1.00 28.28 250 GLY A C 1
ATOM 1918 O O . GLY A 1 250 ? 13.797 -16.473 23.873 1.00 28.28 250 GLY A O 1
ATOM 1919 N N . PHE A 1 251 ? 12.883 -15.919 25.841 1.00 29.72 251 PHE A N 1
ATOM 1920 C CA . PHE A 1 251 ? 14.114 -15.772 26.605 1.00 29.72 251 PHE A CA 1
ATOM 1921 C C . PHE A 1 251 ? 14.142 -16.849 27.686 1.00 29.72 251 PHE A C 1
ATOM 1923 O O . PHE A 1 251 ? 13.511 -16.745 28.736 1.00 29.72 251 PHE A O 1
ATOM 1930 N N . THR A 1 252 ? 14.893 -17.909 27.407 1.00 29.53 252 THR A N 1
ATOM 1931 C CA . THR A 1 252 ? 15.210 -18.982 28.348 1.00 29.53 252 THR A CA 1
ATOM 1932 C C . THR A 1 252 ? 15.962 -18.401 29.556 1.00 29.53 252 THR A C 1
ATOM 1934 O O . THR A 1 252 ? 17.025 -17.805 29.360 1.00 29.53 252 THR A O 1
ATOM 1937 N N . PRO A 1 253 ? 15.492 -18.571 30.806 1.00 31.03 253 PRO A N 1
ATOM 1938 C CA . PRO A 1 253 ? 16.260 -18.161 31.975 1.00 31.03 253 PRO A CA 1
ATOM 1939 C C . PRO A 1 253 ? 17.417 -19.144 32.186 1.00 31.03 253 PRO A C 1
ATOM 1941 O O . PRO A 1 253 ? 17.197 -20.345 32.359 1.00 31.03 253 PRO A O 1
ATOM 1944 N N . ILE A 1 254 ? 18.652 -18.642 32.180 1.00 35.25 254 ILE A N 1
ATOM 1945 C CA . ILE A 1 254 ? 19.815 -19.397 32.658 1.00 35.25 254 ILE A CA 1
ATOM 1946 C C . ILE A 1 254 ? 19.714 -19.449 34.190 1.00 35.25 254 ILE A C 1
ATOM 1948 O O . ILE A 1 254 ? 19.527 -18.410 34.824 1.00 35.25 254 ILE A O 1
ATOM 1952 N N . ARG A 1 255 ? 19.766 -20.662 34.753 1.00 39.53 255 ARG A N 1
ATOM 1953 C CA . ARG A 1 255 ? 19.773 -20.920 36.203 1.00 39.53 255 ARG A CA 1
ATOM 1954 C C . ARG A 1 255 ? 21.072 -20.481 36.862 1.00 39.53 255 ARG A C 1
ATOM 1956 O O . ARG A 1 255 ? 22.129 -20.661 36.220 1.00 39.53 255 ARG A O 1
#

Sequence (255 aa):
MKKSNIEYYRKAVRLAEGASGAISKARADYEHGCEVAKGAYEADLLGEKGYQDRLKELEAERDALIENSLSRILTVVDEYDAEMAELGKLDGSMVDSGTMALLNSGINLSHADYQELANKHADNAVMTRILKERYNANRPQEKGTGITIVQFGQSPADRSETFSKFVRTVYHACESGACPAISGSGKLKTPKDYYNFLAQSSLADMQPYGDESFDNLDADFPVETVNGKVENAGKKSSSFNNADVGFDFGFTPIR

pLDDT: mean 81.01, std 18.43, range [26.88, 97.75]

Foldseek 3Di:
DDDDPLNLLVVLLVLLVVLLVQLVVLVVQLVVQLVVLVVCCVVVVAPPVRSVVSNVVSVVSSVVSNCVSLVVSQVSLVVLLVSLVVLLDQDVVLDDPVVVCVLPVPDQDDLVNLLVQQVVCLQRQNSLVVSVVSCVVRPDDDPDPDDRDRDHHQHSVNLSVLVNVLSVVSSVCSVVVDFDADPPQGGWPDNSLVSLLSSLVSVLVHDHHDPDDPPPSCVSRPTAHPVGGDPHPSPPPPDPDVPPPPPDPPDDDDD

Secondary structure (DSSP, 8-state):
-PPPHHHHHHHHHHHHHHHHHHHHHHHHHHHHHHHHHHHHHHTTSS-HHHHHHHHHHHHHHHHHHHHHHHHHHHHHHHHHHHHHHHHTS--GGGS-HHHHHHHTTT----HHHHHHHHHHTTT-HHHHHHHHHHHHHTPPPP-SS------PPPPHHHHHHHHHHHHHHHHHHHHHT--PEETTTEEBSSHHHHHHHHHHHHHHTSPP-TT---TTHHHHS--EETTEEPPPS----S---TT--------PPP-